Protein AF-A0A818VRQ4-F1 (afdb_monomer_lite)

Foldseek 3Di:
DVVVVVVVVVVVVVVVVVVVVPPDDDDDDDDDDDDDDDDDDDDDDDDDDDDDDDPDPPVVVVVVCVVVVPPPVVQQQFKWFFADDDPQKTKTFHNNPDDQQFAFHQPDDDPGITIGGHDDDRVVDDGGDMDGGPPDHQDADDDPLCVPFDADPNNHGLREPLVSLLVVLLVVLVVLVVVVVPDPDDDPVSVLSVLLNLQSVLLPDDDPPPDDDPLLVVLSSLCSSVCVCSPPDSVCNVVLSVVLSVCCVPPPVVLSVVCVVPSYCDPVSNVVSVVSSNVSSVVDDD

Structure (mmCIF, N/CA/C/O backbone):
data_AF-A0A818VRQ4-F1
#
_entry.id   AF-A0A818VRQ4-F1
#
loop_
_atom_site.group_PDB
_atom_site.id
_atom_site.type_symbol
_atom_site.label_atom_id
_atom_site.label_alt_id
_atom_site.label_comp_id
_atom_site.label_asym_id
_atom_site.label_entity_id
_atom_site.label_seq_id
_atom_site.pdbx_PDB_ins_code
_atom_site.Cartn_x
_atom_site.Cartn_y
_atom_site.Cartn_z
_atom_site.occupancy
_atom_site.B_iso_or_equiv
_atom_site.auth_seq_id
_atom_site.auth_comp_id
_atom_site.auth_asym_id
_atom_site.auth_atom_id
_atom_site.pdbx_PDB_model_num
ATOM 1 N N . MET A 1 1 ? -7.142 10.555 -34.221 1.00 42.75 1 MET A N 1
ATOM 2 C CA . MET A 1 1 ? -7.452 11.205 -32.923 1.00 42.75 1 MET A CA 1
ATOM 3 C C . MET A 1 1 ? -6.698 10.629 -31.712 1.00 42.75 1 MET A C 1
ATOM 5 O O . MET A 1 1 ? -6.317 11.416 -30.861 1.00 42.75 1 MET A O 1
ATOM 9 N N . LYS A 1 2 ? -6.392 9.320 -31.617 1.00 29.62 2 LYS A N 1
ATOM 10 C CA . LYS A 1 2 ? -5.693 8.733 -30.442 1.00 29.62 2 LYS A CA 1
ATOM 11 C C . LYS A 1 2 ? -4.207 9.121 -30.258 1.00 29.62 2 LYS A C 1
ATOM 13 O O . LYS A 1 2 ? -3.722 9.097 -29.136 1.00 29.62 2 LYS A O 1
ATOM 18 N N . ARG A 1 3 ? -3.494 9.544 -31.315 1.00 33.06 3 ARG A N 1
ATOM 19 C CA . ARG A 1 3 ? -2.085 10.000 -31.222 1.00 33.06 3 ARG A CA 1
ATOM 20 C C . ARG A 1 3 ? -1.914 11.393 -30.588 1.00 33.06 3 ARG A C 1
ATOM 22 O O . ARG A 1 3 ? -0.889 11.642 -29.971 1.00 33.06 3 ARG A O 1
ATOM 29 N N . ALA A 1 4 ? -2.926 12.260 -30.675 1.00 32.06 4 ALA A N 1
ATOM 30 C CA . ALA A 1 4 ? -2.891 13.605 -30.085 1.00 32.06 4 ALA A CA 1
ATOM 31 C C . ALA A 1 4 ? -3.141 13.601 -28.563 1.00 32.06 4 ALA A C 1
ATOM 33 O O . ALA A 1 4 ? -2.671 14.481 -27.852 1.00 32.06 4 ALA A O 1
ATOM 34 N N . LEU A 1 5 ? -3.840 12.584 -28.043 1.00 35.84 5 LEU A N 1
ATOM 35 C CA . LEU A 1 5 ? -4.127 12.473 -26.610 1.00 35.84 5 LEU A CA 1
ATOM 36 C C . LEU A 1 5 ? -2.875 12.090 -25.797 1.00 35.84 5 LEU A C 1
ATOM 38 O O . LEU A 1 5 ? -2.696 12.557 -24.678 1.00 35.84 5 LEU A O 1
ATOM 42 N N . ILE A 1 6 ? -1.981 11.281 -26.380 1.00 39.25 6 ILE A N 1
ATOM 43 C CA . ILE A 1 6 ? -0.763 10.787 -25.717 1.00 39.25 6 ILE A CA 1
ATOM 44 C C . ILE A 1 6 ? 0.285 11.906 -25.569 1.00 39.25 6 ILE A C 1
ATOM 46 O O . ILE A 1 6 ? 0.960 11.978 -24.542 1.00 39.25 6 ILE A O 1
ATOM 50 N N . SER A 1 7 ? 0.383 12.840 -26.527 1.00 31.41 7 SER A N 1
ATOM 51 C CA . SER A 1 7 ? 1.277 14.003 -26.385 1.00 31.41 7 SER A CA 1
ATOM 52 C C . SER A 1 7 ? 0.756 15.017 -25.360 1.00 31.41 7 SER A C 1
ATOM 54 O O . SER A 1 7 ? 1.547 15.607 -24.625 1.00 31.41 7 SER A O 1
ATOM 56 N N . LEU A 1 8 ? -0.569 15.174 -25.254 1.00 31.86 8 LEU A N 1
ATOM 57 C CA . LEU A 1 8 ? -1.207 16.107 -24.321 1.00 31.86 8 LEU A CA 1
ATOM 58 C C . LEU A 1 8 ? -1.073 15.656 -22.853 1.00 31.86 8 LEU A C 1
ATOM 60 O O . LEU A 1 8 ? -0.886 16.478 -21.956 1.00 31.86 8 LEU A O 1
ATOM 64 N N . VAL A 1 9 ? -1.118 14.342 -22.600 1.00 44.19 9 VAL A N 1
ATOM 65 C CA . VAL A 1 9 ? -0.905 13.765 -21.259 1.00 44.19 9 VAL A CA 1
ATOM 66 C C . VAL A 1 9 ? 0.557 13.918 -20.817 1.00 44.19 9 VAL A C 1
ATOM 68 O O . VAL A 1 9 ? 0.814 14.241 -19.657 1.00 44.19 9 VAL A O 1
ATOM 71 N N . ARG A 1 10 ? 1.516 13.806 -21.748 1.00 34.50 10 ARG A N 1
ATOM 72 C CA . ARG A 1 10 ? 2.948 14.014 -21.470 1.00 34.50 10 ARG A CA 1
ATOM 73 C C . ARG A 1 10 ? 3.286 15.481 -21.165 1.00 34.50 10 ARG A C 1
ATOM 75 O O . ARG A 1 10 ? 4.100 15.749 -20.287 1.00 34.50 10 ARG A O 1
ATOM 82 N N . GLN A 1 11 ? 2.609 16.432 -21.817 1.00 31.88 11 GLN A N 1
ATOM 83 C CA . GLN A 1 11 ? 2.756 17.868 -21.531 1.00 31.88 11 GLN A CA 1
ATOM 84 C C . GLN A 1 11 ? 2.155 18.277 -20.173 1.00 31.88 11 GLN A C 1
ATOM 86 O O . GLN A 1 11 ? 2.717 19.129 -19.488 1.00 31.88 11 GLN A O 1
ATOM 91 N N . ARG A 1 12 ? 1.066 17.633 -19.726 1.00 38.41 12 ARG A N 1
ATOM 92 C CA . ARG A 1 12 ? 0.481 17.881 -18.392 1.00 38.41 12 ARG A CA 1
ATOM 93 C C . ARG A 1 12 ? 1.331 17.345 -17.236 1.00 38.41 12 ARG A C 1
ATOM 95 O O . ARG A 1 12 ? 1.326 17.947 -16.167 1.00 38.41 12 ARG A O 1
ATOM 102 N N . ALA A 1 13 ? 2.069 16.254 -17.441 1.00 40.09 13 ALA A N 1
ATOM 103 C CA . ALA A 1 13 ? 2.974 15.709 -16.427 1.00 40.09 13 ALA A CA 1
ATOM 104 C C . ALA A 1 13 ? 4.188 16.626 -16.180 1.00 40.09 13 ALA A C 1
ATOM 106 O O . ALA A 1 13 ? 4.556 16.861 -15.031 1.00 40.09 13 ALA A O 1
ATOM 107 N N . LEU A 1 14 ? 4.742 17.222 -17.243 1.00 39.75 14 LEU A N 1
ATOM 108 C CA . LEU A 1 14 ? 5.837 18.195 -17.138 1.00 39.75 14 LEU A CA 1
ATOM 109 C C . LEU A 1 14 ? 5.386 19.521 -16.505 1.00 39.75 14 LEU A C 1
ATOM 111 O O . LEU A 1 14 ? 6.116 20.091 -15.703 1.00 39.75 14 LEU A O 1
ATOM 115 N N . ALA A 1 15 ? 4.159 19.979 -16.777 1.00 38.47 15 ALA A N 1
ATOM 116 C CA . ALA A 1 15 ? 3.616 21.190 -16.152 1.00 38.47 15 ALA A CA 1
ATOM 117 C C . ALA A 1 15 ? 3.437 21.055 -14.624 1.00 38.47 15 ALA A C 1
ATOM 119 O O . ALA A 1 15 ? 3.625 22.026 -13.894 1.00 38.47 15 ALA A O 1
ATOM 120 N N . ARG A 1 16 ? 3.148 19.844 -14.126 1.00 39.91 16 ARG A N 1
ATOM 121 C CA . ARG A 1 16 ? 3.023 19.558 -12.684 1.00 39.91 16 ARG A CA 1
ATOM 122 C C . ARG A 1 16 ? 4.360 19.562 -11.940 1.00 39.91 16 ARG A C 1
ATOM 124 O O . ARG A 1 16 ? 4.387 19.871 -10.756 1.00 39.91 16 ARG A O 1
ATOM 131 N N . SER A 1 17 ? 5.460 19.265 -12.633 1.00 35.44 17 SER A N 1
ATOM 132 C CA . SER A 1 17 ? 6.816 19.323 -12.070 1.00 35.44 17 SER A CA 1
ATOM 133 C C . SER A 1 17 ? 7.277 20.763 -11.793 1.00 35.44 17 SER A C 1
ATOM 135 O O . SER A 1 17 ? 8.055 20.980 -10.868 1.00 35.44 17 SER A O 1
ATOM 137 N N . VAL A 1 18 ? 6.763 21.752 -12.534 1.00 40.16 18 VAL A N 1
ATOM 138 C CA . VAL A 1 18 ? 7.129 23.172 -12.369 1.00 40.16 18 VAL A CA 1
ATOM 139 C C . VAL A 1 18 ? 6.376 23.835 -11.203 1.00 40.16 18 VAL A C 1
ATOM 141 O O . VAL A 1 18 ? 6.887 24.765 -10.584 1.00 40.16 18 VAL A O 1
ATOM 144 N N . GLU A 1 19 ? 5.187 23.344 -10.841 1.00 34.41 19 GLU A N 1
ATOM 145 C CA . GLU A 1 19 ? 4.406 23.871 -9.707 1.00 34.41 19 GLU A CA 1
ATOM 146 C C . GLU A 1 19 ? 5.026 23.548 -8.340 1.00 34.41 19 GLU A C 1
ATOM 148 O O . GLU A 1 19 ? 4.934 24.358 -7.417 1.00 34.41 19 GLU A O 1
ATOM 153 N N . SER A 1 20 ? 5.726 22.418 -8.217 1.00 33.84 20 SER A N 1
ATOM 154 C CA . SER A 1 20 ? 6.394 22.010 -6.974 1.00 33.84 20 SER A CA 1
ATOM 155 C C . SER A 1 20 ? 7.654 22.823 -6.649 1.00 33.84 20 SER A C 1
ATOM 157 O O . SER A 1 20 ? 8.109 22.798 -5.510 1.00 33.84 20 SER A O 1
ATOM 159 N N . ALA A 1 21 ? 8.185 23.599 -7.601 1.00 33.94 21 ALA A N 1
ATOM 160 C CA . ALA A 1 21 ? 9.360 24.452 -7.400 1.00 33.94 21 ALA A CA 1
ATOM 161 C C . ALA A 1 21 ? 9.033 25.843 -6.812 1.00 33.94 21 ALA A C 1
ATOM 163 O O . ALA A 1 21 ? 9.938 26.641 -6.584 1.00 33.94 21 ALA A O 1
ATOM 164 N N . LYS A 1 22 ? 7.754 26.155 -6.543 1.00 31.36 22 LYS A N 1
ATOM 165 C CA . LYS A 1 22 ? 7.328 27.448 -5.965 1.00 31.36 22 LYS A CA 1
ATOM 166 C C . LYS A 1 22 ? 7.393 27.522 -4.434 1.00 31.36 22 LYS A C 1
ATOM 168 O O . LYS A 1 22 ? 7.144 28.585 -3.874 1.00 31.36 22 LYS A O 1
ATOM 173 N N . TYR A 1 23 ? 7.751 26.433 -3.755 1.00 30.45 23 TYR A N 1
ATOM 174 C CA . TYR A 1 23 ? 7.871 26.380 -2.294 1.00 30.45 23 TYR A CA 1
ATOM 175 C C . TYR A 1 23 ? 9.327 26.255 -1.849 1.00 30.45 23 TYR A C 1
ATOM 177 O O . TYR A 1 23 ? 9.679 25.313 -1.155 1.00 30.45 23 TYR A O 1
ATOM 185 N N . LEU A 1 24 ? 10.180 27.196 -2.249 1.00 28.86 24 LEU A N 1
ATOM 186 C CA . LEU A 1 24 ? 11.472 27.454 -1.611 1.00 28.86 24 LEU A CA 1
ATOM 187 C C . LEU A 1 24 ? 11.890 28.892 -1.940 1.00 28.86 24 LEU A C 1
ATOM 189 O O . LEU A 1 24 ? 12.085 29.232 -3.101 1.00 28.86 24 LEU A O 1
ATOM 193 N N . GLY A 1 25 ? 12.041 29.721 -0.907 1.00 28.62 25 GLY A N 1
ATOM 194 C CA . GLY A 1 25 ? 12.803 30.969 -0.992 1.00 28.62 25 GLY A CA 1
ATOM 195 C C . GLY A 1 25 ? 11.989 32.254 -1.138 1.00 28.62 25 GLY A C 1
ATOM 196 O O . GLY A 1 25 ? 11.922 32.851 -2.206 1.00 28.62 25 GLY A O 1
ATOM 197 N N . SER A 1 26 ? 11.472 32.744 -0.011 1.00 29.38 26 SER A N 1
ATOM 198 C CA . SER A 1 26 ? 11.395 34.185 0.245 1.00 29.38 26 SER A CA 1
ATOM 199 C C . SER A 1 26 ? 12.799 34.784 0.118 1.00 29.38 26 SER A C 1
ATOM 201 O O . SER A 1 26 ? 13.698 34.311 0.811 1.00 29.38 26 SER A O 1
ATOM 203 N N . ASN A 1 27 ? 12.990 35.784 -0.751 1.00 27.27 27 ASN A N 1
ATOM 204 C CA . ASN A 1 27 ? 13.616 37.086 -0.451 1.00 27.27 27 ASN A CA 1
ATOM 205 C C . ASN A 1 27 ? 13.925 37.880 -1.744 1.00 27.27 27 ASN A C 1
ATOM 207 O O . ASN A 1 27 ? 14.456 37.336 -2.705 1.00 27.27 27 ASN A O 1
ATOM 211 N N . ASN A 1 28 ? 13.649 39.190 -1.685 1.00 25.75 28 ASN A N 1
ATOM 212 C CA . ASN A 1 28 ? 13.952 40.276 -2.639 1.00 25.75 28 ASN A CA 1
ATOM 213 C C . ASN A 1 28 ? 13.021 40.536 -3.846 1.00 25.75 28 ASN A C 1
ATOM 215 O O . ASN A 1 28 ? 13.275 40.169 -4.987 1.00 25.75 28 ASN A O 1
ATOM 219 N N . VAL A 1 29 ? 11.956 41.285 -3.535 1.00 29.59 29 VAL A N 1
ATOM 220 C CA . VAL A 1 29 ? 11.451 42.521 -4.178 1.00 29.59 29 VAL A CA 1
ATOM 221 C C . VAL A 1 29 ? 12.234 43.044 -5.401 1.00 29.59 29 VAL A C 1
ATOM 223 O O . VAL A 1 29 ? 13.401 43.385 -5.257 1.00 29.59 29 VAL A O 1
ATOM 226 N N . LEU A 1 30 ? 11.557 43.260 -6.544 1.00 25.55 30 LEU A N 1
ATOM 227 C CA . LEU A 1 30 ? 11.412 44.589 -7.181 1.00 25.55 30 LEU A CA 1
ATOM 228 C C . LEU A 1 30 ? 10.441 44.580 -8.385 1.00 25.55 30 LEU A C 1
ATOM 230 O O . LEU A 1 30 ? 10.324 43.620 -9.138 1.00 25.55 30 LEU A O 1
ATOM 234 N N . THR A 1 31 ? 9.707 45.682 -8.495 1.00 25.09 31 THR A N 1
ATOM 235 C CA . THR A 1 31 ? 8.446 45.939 -9.209 1.00 25.09 31 THR A CA 1
ATOM 236 C C . THR A 1 31 ? 8.627 46.505 -10.623 1.00 25.09 31 THR A C 1
ATOM 238 O O . THR A 1 31 ? 9.490 47.356 -10.824 1.00 25.09 31 THR A O 1
ATOM 241 N N . LEU A 1 32 ? 7.747 46.144 -11.569 1.00 24.14 32 L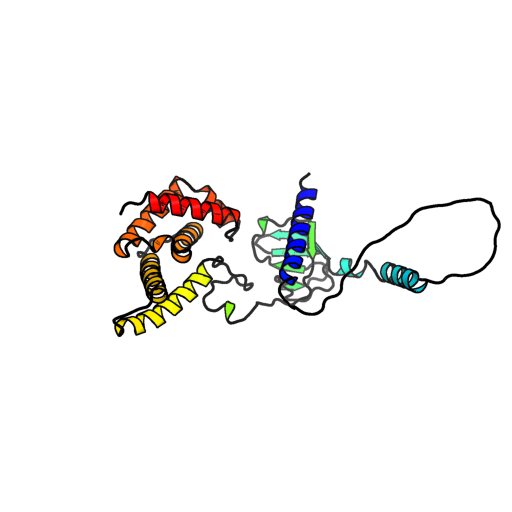EU A N 1
ATOM 242 C CA . LEU A 1 32 ? 7.670 46.745 -12.910 1.00 24.14 32 LEU A CA 1
ATOM 243 C C . LEU A 1 32 ? 6.350 47.524 -13.083 1.00 24.14 32 LEU A C 1
ATOM 245 O O . LEU A 1 32 ? 5.272 46.931 -13.046 1.00 24.14 32 LEU A O 1
ATOM 249 N N . SER A 1 33 ? 6.432 48.843 -13.281 1.00 23.53 33 SER A N 1
ATOM 250 C CA . SER A 1 33 ? 5.297 49.728 -13.582 1.00 23.53 33 SER A CA 1
ATOM 251 C C . SER A 1 33 ? 5.346 50.248 -15.027 1.00 23.53 33 SER A C 1
ATOM 253 O O . SER A 1 33 ? 6.344 50.806 -15.472 1.00 23.53 33 SER A O 1
ATOM 255 N N . THR A 1 34 ? 4.220 50.058 -15.715 1.00 28.20 34 THR A N 1
ATOM 256 C CA . THR A 1 34 ? 3.690 50.651 -16.963 1.00 28.20 34 THR A CA 1
ATOM 257 C C . THR A 1 34 ? 4.064 52.110 -17.265 1.00 28.20 34 THR A C 1
ATOM 259 O O . THR A 1 34 ? 4.029 52.881 -16.314 1.00 28.20 34 THR A O 1
ATOM 262 N N . THR A 1 35 ? 4.220 52.528 -18.545 1.00 25.02 35 THR A N 1
ATOM 263 C CA . THR A 1 35 ? 3.354 53.520 -19.275 1.00 25.02 35 THR A CA 1
ATOM 264 C C . THR A 1 35 ? 3.846 53.942 -20.695 1.00 25.02 35 THR A C 1
ATOM 266 O O . THR A 1 35 ? 5.022 54.231 -20.846 1.00 25.02 35 THR A O 1
ATOM 269 N N . THR A 1 36 ? 2.898 54.057 -21.665 1.00 24.12 36 THR A N 1
ATOM 270 C CA . THR A 1 36 ? 2.764 54.992 -22.850 1.00 24.12 36 THR A CA 1
ATOM 271 C C . THR A 1 36 ? 3.915 55.136 -23.888 1.00 24.12 36 THR A C 1
ATOM 273 O O . THR A 1 36 ? 5.068 54.967 -23.552 1.00 24.12 36 THR A O 1
ATOM 276 N N . SER A 1 37 ? 3.763 55.438 -25.195 1.00 26.31 37 SER A N 1
ATOM 277 C CA . SER A 1 37 ? 2.778 56.198 -26.001 1.00 26.31 37 SER A CA 1
ATOM 278 C C . SER A 1 37 ? 3.022 56.003 -27.528 1.00 26.31 37 SER A C 1
ATOM 280 O O . SER A 1 37 ? 3.989 55.377 -27.945 1.00 26.31 37 SER A O 1
ATOM 282 N N . ARG A 1 38 ? 2.111 56.547 -28.349 1.00 25.53 38 ARG A N 1
ATOM 283 C CA . ARG A 1 38 ? 1.873 56.376 -29.802 1.00 25.53 38 ARG A CA 1
ATOM 284 C C . ARG A 1 38 ? 2.672 57.340 -30.726 1.00 25.53 38 ARG A C 1
ATOM 286 O O . ARG A 1 38 ? 2.807 58.509 -30.389 1.00 25.53 38 ARG A O 1
ATOM 293 N N . SER A 1 39 ? 2.902 56.885 -31.974 1.00 29.09 39 SER A N 1
ATOM 294 C CA . SER A 1 39 ? 2.690 57.558 -33.295 1.00 29.09 39 SER A CA 1
ATOM 295 C C . SER A 1 39 ? 3.786 58.361 -34.052 1.00 29.09 39 SER A C 1
ATOM 297 O O . SER A 1 39 ? 4.583 59.063 -33.445 1.00 29.09 39 SER A O 1
ATOM 299 N N . ILE A 1 40 ? 3.631 58.323 -35.405 1.00 29.02 40 ILE A N 1
ATOM 300 C CA . ILE A 1 40 ? 4.130 59.194 -36.519 1.00 29.02 40 ILE A CA 1
ATOM 301 C C . ILE A 1 40 ? 5.486 58.781 -37.151 1.00 29.02 40 ILE A C 1
ATOM 303 O O . ILE A 1 40 ? 6.388 58.432 -36.409 1.00 29.02 40 ILE A O 1
ATOM 307 N N . SER A 1 41 ? 5.831 58.892 -38.449 1.00 29.94 41 SER A N 1
ATOM 308 C CA . SER A 1 41 ? 5.253 58.818 -39.820 1.00 29.94 41 SER A CA 1
ATOM 309 C C . SER A 1 41 ? 6.410 59.178 -40.801 1.00 29.94 41 SER A C 1
ATOM 311 O O . SER A 1 41 ? 7.318 59.901 -40.409 1.00 29.94 41 SER A O 1
ATOM 313 N N . THR A 1 42 ? 6.295 58.804 -42.089 1.00 26.45 42 THR A N 1
ATOM 314 C CA . THR A 1 42 ? 6.932 59.397 -43.311 1.00 26.45 42 THR A CA 1
ATOM 315 C C . THR A 1 42 ? 8.232 58.806 -43.923 1.00 26.45 42 THR A C 1
ATOM 317 O O . THR A 1 42 ? 9.344 59.059 -43.489 1.00 26.45 42 THR A O 1
ATOM 320 N N . SER A 1 43 ? 8.008 58.071 -45.030 1.00 29.61 43 SER A N 1
ATOM 321 C CA . SER A 1 43 ? 8.574 58.167 -46.401 1.00 29.61 43 SER A CA 1
ATOM 322 C C . SER A 1 43 ? 10.071 58.018 -46.751 1.00 29.61 43 SER A C 1
ATOM 324 O O . SER A 1 43 ? 10.910 58.799 -46.322 1.00 29.61 43 SER A O 1
ATOM 326 N N . SER A 1 44 ? 10.265 57.193 -47.801 1.00 28.36 44 SER A N 1
ATOM 327 C CA . SER A 1 44 ? 11.155 57.310 -48.986 1.00 28.36 44 SER A CA 1
ATOM 328 C C . SER A 1 44 ? 12.323 56.310 -49.154 1.00 28.36 44 SER A C 1
ATOM 330 O O . SER A 1 44 ? 12.857 55.748 -48.210 1.00 28.36 44 SER A O 1
ATOM 332 N N . THR A 1 45 ? 12.581 56.000 -50.428 1.00 27.22 45 THR A N 1
ATOM 333 C CA . THR A 1 45 ? 13.122 54.773 -51.050 1.00 27.22 45 THR A CA 1
ATOM 334 C C . THR A 1 45 ? 14.639 54.755 -51.332 1.00 27.22 45 THR A C 1
ATOM 336 O O . THR A 1 45 ? 15.163 55.762 -51.785 1.00 27.22 45 THR A O 1
ATOM 339 N N . ASN A 1 46 ? 15.249 53.558 -51.195 1.00 37.41 46 ASN A N 1
ATOM 340 C CA . ASN A 1 46 ? 16.384 52.899 -51.908 1.00 37.41 46 ASN A CA 1
ATOM 341 C C . ASN A 1 46 ? 17.670 53.689 -52.279 1.00 37.41 46 ASN A C 1
ATOM 343 O O . ASN A 1 46 ? 17.603 54.644 -53.039 1.00 37.41 46 ASN A O 1
ATOM 347 N N . TYR A 1 47 ? 18.876 53.233 -51.881 1.00 27.56 47 TYR A N 1
ATOM 348 C CA . TYR A 1 47 ? 19.787 52.246 -52.520 1.00 27.56 47 TYR A CA 1
ATOM 349 C C . TYR A 1 47 ? 21.070 52.043 -51.658 1.00 27.56 47 TYR A C 1
ATOM 351 O O . TYR A 1 47 ? 21.305 52.772 -50.702 1.00 27.56 47 TYR A O 1
ATOM 359 N N . ALA A 1 48 ? 21.849 50.999 -51.969 1.00 36.59 48 ALA A N 1
ATOM 360 C CA . ALA A 1 48 ? 22.840 50.285 -51.146 1.00 36.59 48 ALA A CA 1
ATOM 361 C C . ALA A 1 48 ? 24.134 51.022 -50.704 1.00 36.59 48 ALA A C 1
ATOM 363 O O . ALA A 1 48 ? 24.756 51.690 -51.522 1.00 36.59 48 ALA A O 1
ATOM 364 N N . ALA A 1 49 ? 24.591 50.759 -49.460 1.00 27.78 49 ALA A N 1
ATOM 365 C CA . ALA A 1 49 ? 25.920 50.226 -49.056 1.00 27.78 49 ALA A CA 1
ATOM 366 C C . ALA A 1 49 ? 26.328 50.600 -47.597 1.00 27.78 49 ALA A C 1
ATOM 368 O O . ALA A 1 49 ? 26.331 51.768 -47.237 1.00 27.78 49 ALA A O 1
ATOM 369 N N . ALA A 1 50 ? 26.771 49.578 -46.838 1.00 30.06 50 ALA A N 1
ATOM 370 C CA . ALA A 1 50 ? 27.660 49.560 -45.649 1.00 30.06 50 ALA A CA 1
ATOM 371 C C . ALA A 1 50 ? 27.224 50.102 -44.249 1.00 30.06 50 ALA A C 1
ATOM 373 O O . ALA A 1 50 ? 27.041 51.296 -44.070 1.00 30.06 50 ALA A O 1
ATOM 374 N N . GLN A 1 51 ? 27.289 49.181 -43.254 1.00 29.59 51 GLN A N 1
ATOM 375 C CA . GLN A 1 51 ? 27.587 49.327 -41.795 1.00 29.59 51 GLN A CA 1
ATOM 376 C C . GLN A 1 51 ? 26.584 50.131 -40.923 1.00 29.59 51 GLN A C 1
ATOM 378 O O . GLN A 1 51 ? 26.118 51.176 -41.331 1.00 29.59 51 GLN A O 1
ATOM 383 N N . SER A 1 52 ? 26.204 49.799 -39.680 1.00 29.66 52 SER A N 1
ATOM 384 C CA . SER A 1 52 ? 26.479 48.748 -38.684 1.00 29.66 52 SER A CA 1
ATOM 385 C C . SER A 1 52 ? 25.454 48.908 -37.527 1.00 29.66 52 SER A C 1
ATOM 387 O O . SER A 1 52 ? 25.014 50.022 -37.251 1.00 29.66 52 SER A O 1
ATOM 389 N N . SER A 1 53 ? 25.046 47.815 -36.861 1.00 37.38 53 SER A N 1
ATOM 390 C CA . SER A 1 53 ? 24.513 47.750 -35.467 1.00 37.38 53 SER A CA 1
ATOM 391 C C . SER A 1 53 ? 24.114 46.294 -35.140 1.00 37.38 53 SER A C 1
ATOM 393 O O . SER A 1 53 ? 22.975 45.879 -35.286 1.00 37.38 53 SER A O 1
ATOM 395 N N . GLN A 1 54 ? 25.077 45.376 -35.020 1.00 50.25 54 GLN A N 1
ATOM 396 C CA . GLN A 1 54 ? 25.617 44.898 -33.735 1.00 50.25 54 GLN A CA 1
ATOM 397 C C . GLN A 1 54 ? 24.556 44.449 -32.716 1.00 50.25 54 GLN A C 1
ATOM 399 O O . GLN A 1 54 ? 24.177 45.199 -31.825 1.00 50.25 54 GLN A O 1
ATOM 404 N N . THR A 1 55 ? 24.112 43.199 -32.884 1.00 40.38 55 THR A N 1
ATOM 405 C CA . THR A 1 55 ? 23.737 42.167 -31.887 1.00 40.38 55 THR A CA 1
ATOM 406 C C . THR A 1 55 ? 22.891 41.141 -32.660 1.00 40.38 55 THR A C 1
ATOM 408 O O . THR A 1 55 ? 21.715 41.339 -32.900 1.00 40.38 55 THR A O 1
ATOM 411 N N . THR A 1 56 ? 23.403 40.030 -33.183 1.00 51.91 56 THR A N 1
ATOM 412 C CA . THR A 1 56 ? 24.290 39.072 -32.521 1.00 51.91 56 THR A CA 1
ATOM 413 C C . THR A 1 56 ? 24.802 38.050 -33.556 1.00 51.91 56 THR A C 1
ATOM 415 O O . THR A 1 56 ? 24.217 36.978 -33.712 1.00 51.91 56 THR A O 1
ATOM 418 N N . PRO A 1 57 ? 25.913 38.328 -34.265 1.00 63.56 57 PRO A N 1
ATOM 419 C CA . PRO A 1 57 ? 26.611 37.282 -35.015 1.00 63.56 57 PRO A CA 1
ATOM 420 C C . PRO A 1 57 ? 27.027 36.117 -34.102 1.00 63.56 57 PRO A C 1
ATOM 422 O O . PRO A 1 57 ? 27.061 34.988 -34.566 1.00 63.56 57 PRO A O 1
ATOM 425 N N . GLU A 1 58 ? 27.231 36.366 -32.802 1.00 56.84 58 GLU A N 1
ATOM 426 C CA . GLU A 1 58 ? 27.441 35.323 -31.791 1.00 56.84 58 GLU A CA 1
ATOM 427 C C . GLU A 1 58 ? 26.210 34.446 -31.559 1.00 56.84 58 GLU A C 1
ATOM 429 O O . GLU A 1 58 ? 26.342 33.242 -31.439 1.00 56.84 58 GLU A O 1
ATOM 434 N N . VAL A 1 59 ? 24.992 34.995 -31.528 1.00 64.44 59 VAL A N 1
ATOM 435 C CA . VAL A 1 59 ? 23.791 34.168 -31.313 1.00 64.44 59 VAL A CA 1
ATOM 436 C C . VAL A 1 59 ? 23.453 33.387 -32.577 1.00 64.44 59 VAL A C 1
ATOM 438 O O . VAL A 1 59 ? 23.080 32.224 -32.464 1.00 64.44 59 VAL A O 1
ATOM 441 N N . SER A 1 60 ? 23.654 33.963 -33.768 1.00 75.12 60 SER A N 1
ATOM 442 C CA . SER A 1 60 ? 23.534 33.216 -35.026 1.00 75.12 60 SER A CA 1
ATOM 443 C C . SER A 1 60 ? 24.602 32.134 -35.161 1.00 75.12 60 SER A C 1
ATOM 445 O O . SER A 1 60 ? 24.251 31.017 -35.514 1.00 75.12 60 SER A O 1
ATOM 447 N N . SER A 1 61 ? 25.867 32.397 -34.813 1.00 77.12 61 SER A N 1
ATOM 448 C CA . SER A 1 61 ? 26.915 31.370 -34.839 1.00 77.12 61 SER A CA 1
ATOM 449 C C . SER A 1 61 ? 26.728 30.319 -33.745 1.00 77.12 61 SER A C 1
ATOM 451 O O . SER A 1 61 ? 27.011 29.155 -33.990 1.00 77.12 61 SER A O 1
ATOM 453 N N . ILE A 1 62 ? 26.180 30.677 -32.576 1.00 76.69 62 ILE A N 1
ATOM 454 C CA . ILE A 1 62 ? 25.785 29.735 -31.516 1.00 76.69 62 ILE A CA 1
ATOM 455 C C . ILE A 1 62 ? 24.580 28.898 -31.952 1.00 76.69 62 ILE A C 1
ATOM 457 O O . ILE A 1 62 ? 24.519 27.717 -31.625 1.00 76.69 62 ILE A O 1
ATOM 461 N N . LEU A 1 63 ? 23.610 29.471 -32.669 1.00 72.25 63 LEU A N 1
ATOM 462 C CA . LEU A 1 63 ? 22.470 28.740 -33.231 1.00 72.25 63 LEU A CA 1
ATOM 463 C C . LEU A 1 63 ? 22.920 27.818 -34.361 1.00 72.25 63 LEU A C 1
ATOM 465 O O . LEU A 1 63 ? 22.545 26.652 -34.362 1.00 72.25 63 LEU A O 1
ATOM 469 N N . GLU A 1 64 ? 23.772 28.292 -35.266 1.00 77.19 64 GLU A N 1
ATOM 470 C CA . GLU A 1 64 ? 24.387 27.478 -36.312 1.00 77.19 64 GLU A CA 1
ATOM 471 C C . GLU A 1 64 ? 25.264 26.381 -35.705 1.00 77.19 64 GLU A C 1
ATOM 473 O O . GLU A 1 64 ? 25.111 25.231 -36.088 1.00 77.19 64 GLU A O 1
ATOM 478 N N . GLN A 1 65 ? 26.090 26.667 -34.694 1.00 72.81 65 GLN A N 1
ATOM 479 C CA . GLN A 1 65 ? 26.854 25.655 -33.953 1.00 72.81 65 GLN A CA 1
ATOM 480 C C . GLN A 1 65 ? 25.956 24.697 -33.169 1.00 72.81 65 GLN A C 1
ATOM 482 O O . GLN A 1 65 ? 26.278 23.518 -33.091 1.00 72.81 65 GLN A O 1
ATOM 487 N N . LYS A 1 66 ? 24.829 25.146 -32.605 1.00 65.31 66 LYS A N 1
ATOM 488 C CA . LYS A 1 66 ? 23.862 24.262 -31.936 1.00 65.31 66 LYS A CA 1
ATOM 489 C C . LYS A 1 66 ? 23.104 23.390 -32.926 1.00 65.31 66 LYS A C 1
ATOM 491 O O . LYS A 1 66 ? 22.776 22.274 -32.563 1.00 65.31 66 LYS A O 1
ATOM 496 N N . ILE A 1 67 ? 22.843 23.862 -34.144 1.00 75.25 67 ILE A N 1
ATOM 497 C CA . ILE A 1 67 ? 22.149 23.108 -35.199 1.00 75.25 67 ILE A CA 1
ATOM 498 C C . ILE A 1 67 ? 23.120 22.153 -35.914 1.00 75.25 67 ILE A C 1
ATOM 500 O O . ILE A 1 67 ? 22.790 20.989 -36.106 1.00 75.25 67 ILE A O 1
ATOM 504 N N . LEU A 1 68 ? 24.338 22.601 -36.240 1.00 69.12 68 LEU A N 1
ATOM 505 C CA . LEU A 1 68 ? 25.421 21.784 -36.812 1.00 69.12 68 LEU A CA 1
ATOM 506 C C . LEU A 1 68 ? 25.991 20.788 -35.791 1.00 69.12 68 LEU A C 1
ATOM 508 O O . LEU A 1 68 ? 26.354 19.670 -36.149 1.00 69.12 68 LEU A O 1
ATOM 512 N N . GLY A 1 69 ? 26.051 21.184 -34.517 1.00 58.97 69 GLY A N 1
ATOM 513 C CA . GLY A 1 69 ? 26.428 20.341 -33.382 1.00 58.97 69 GLY A CA 1
ATOM 514 C C . GLY A 1 69 ? 25.313 19.403 -32.921 1.00 58.97 69 GLY A C 1
ATOM 515 O O . GLY A 1 69 ? 25.591 18.451 -32.196 1.00 58.97 69 GLY A O 1
ATOM 516 N N . HIS A 1 70 ? 24.071 19.597 -33.383 1.00 57.47 70 HIS A N 1
ATOM 517 C CA . HIS A 1 70 ? 22.994 18.620 -33.230 1.00 57.47 70 HIS A CA 1
ATOM 518 C C . HIS A 1 70 ? 23.170 17.500 -34.261 1.00 57.47 70 HIS A C 1
ATOM 520 O O . HIS A 1 70 ? 22.360 17.291 -35.165 1.00 57.47 70 HIS A O 1
ATOM 526 N N . GLN A 1 71 ? 24.282 16.776 -34.144 1.00 54.59 71 GLN A N 1
ATOM 527 C CA . GLN A 1 71 ? 24.484 15.542 -34.876 1.00 54.59 71 GLN A CA 1
ATOM 528 C C . GLN A 1 71 ? 23.445 14.527 -34.402 1.00 54.59 71 GLN A C 1
ATOM 530 O O . GLN A 1 71 ? 23.593 13.885 -33.367 1.00 54.59 71 GLN A O 1
ATOM 535 N N . SER A 1 72 ? 22.437 14.292 -35.236 1.00 55.44 72 SER A N 1
ATOM 536 C CA . SER A 1 72 ? 21.445 13.214 -35.103 1.00 55.44 72 SER A CA 1
ATOM 537 C C . SER A 1 72 ? 22.068 11.804 -35.116 1.00 55.44 72 SER A C 1
ATOM 539 O O . SER A 1 72 ? 21.354 10.806 -35.112 1.00 55.44 72 SER A O 1
ATOM 541 N N . LYS A 1 73 ? 23.403 11.709 -35.171 1.00 52.28 73 LYS A N 1
ATOM 542 C CA . LYS A 1 73 ? 24.175 10.469 -35.112 1.00 52.28 73 LYS A CA 1
ATOM 543 C C . LYS A 1 73 ? 24.080 9.797 -33.743 1.00 52.28 73 LYS A C 1
ATOM 545 O O . LYS A 1 73 ? 24.028 8.575 -33.700 1.00 52.28 73 LYS A O 1
ATOM 550 N N . GLN A 1 74 ? 24.019 10.571 -32.658 1.00 56.09 74 GLN A N 1
ATOM 551 C CA . GLN A 1 74 ? 24.105 10.021 -31.302 1.00 56.09 74 GLN A CA 1
ATOM 552 C C . GLN A 1 74 ? 22.824 9.265 -30.891 1.00 56.09 74 GLN A C 1
ATOM 554 O O . GLN A 1 74 ? 22.911 8.180 -30.330 1.00 56.09 74 GLN A O 1
ATOM 559 N N . ASP A 1 75 ? 21.640 9.740 -31.296 1.00 60.53 75 ASP A N 1
ATOM 560 C CA . ASP A 1 75 ? 20.355 9.067 -31.014 1.00 60.53 75 ASP A CA 1
ATOM 561 C C . ASP A 1 75 ? 20.165 7.737 -31.782 1.00 60.53 75 ASP A C 1
ATOM 563 O O . ASP A 1 75 ? 19.418 6.854 -31.345 1.00 60.53 75 ASP A O 1
ATOM 567 N N . LEU A 1 76 ? 20.810 7.577 -32.946 1.00 63.06 76 LEU A N 1
ATOM 568 C CA . LEU A 1 76 ? 20.664 6.379 -33.785 1.00 63.06 76 LEU A CA 1
ATOM 569 C C . LEU A 1 76 ? 21.429 5.172 -33.229 1.00 63.06 76 LEU A C 1
ATOM 571 O O . LEU A 1 76 ? 21.013 4.038 -33.450 1.00 63.06 76 LEU A O 1
ATOM 575 N N . GLU A 1 77 ? 22.536 5.393 -32.517 1.00 69.81 77 GLU A N 1
ATOM 576 C CA . GLU A 1 77 ? 23.336 4.306 -31.929 1.00 69.81 77 GLU A CA 1
ATOM 577 C C . GLU A 1 77 ? 22.742 3.774 -30.615 1.00 69.81 77 GLU A C 1
ATOM 579 O O . GLU A 1 77 ? 23.035 2.651 -30.202 1.00 69.81 77 GLU A O 1
ATOM 584 N N . GLU A 1 78 ? 21.870 4.565 -29.990 1.00 79.19 78 GLU A N 1
ATOM 585 C CA . GLU A 1 78 ? 21.241 4.302 -28.692 1.00 79.19 78 GLU A CA 1
ATOM 586 C C . GLU A 1 78 ? 19.807 3.767 -28.797 1.00 79.19 78 GLU A C 1
ATOM 588 O O . GLU A 1 78 ? 19.170 3.435 -27.791 1.00 79.19 78 GLU A O 1
ATOM 593 N N . THR A 1 79 ? 19.291 3.680 -30.022 1.00 85.50 79 THR A N 1
ATOM 594 C CA . THR A 1 79 ? 17.972 3.134 -30.330 1.00 85.50 79 THR A CA 1
ATOM 595 C C . THR A 1 79 ? 18.087 1.746 -30.948 1.00 85.50 79 THR A C 1
ATOM 597 O O . THR A 1 79 ? 19.024 1.422 -31.680 1.00 85.50 79 THR A O 1
ATOM 600 N N . GLY A 1 80 ? 17.112 0.901 -30.634 1.00 88.56 80 GLY A N 1
ATOM 601 C CA . GLY A 1 80 ? 16.974 -0.435 -31.192 1.00 88.56 80 GLY A CA 1
ATOM 602 C C . GLY A 1 80 ? 15.547 -0.716 -31.631 1.00 88.56 80 GLY A C 1
ATOM 603 O O . GLY A 1 80 ? 14.624 0.057 -31.356 1.00 88.56 80 GLY A O 1
ATOM 604 N N . ARG A 1 81 ? 15.361 -1.837 -32.323 1.00 89.81 81 ARG A N 1
ATOM 605 C CA . ARG A 1 81 ? 14.043 -2.355 -32.697 1.00 89.81 81 ARG A CA 1
ATOM 606 C C . ARG A 1 81 ? 13.869 -3.776 -32.203 1.00 89.81 81 ARG A C 1
ATOM 608 O O . ARG A 1 81 ? 14.755 -4.602 -32.403 1.00 89.81 81 ARG A O 1
ATOM 615 N N . VAL A 1 82 ? 12.719 -4.062 -31.605 1.00 92.06 82 VAL A N 1
ATOM 616 C CA . VAL A 1 82 ? 12.362 -5.424 -31.197 1.00 92.06 82 VAL A CA 1
ATOM 617 C C . VAL A 1 82 ? 12.191 -6.280 -32.450 1.00 92.06 82 VAL A C 1
ATOM 619 O O . VAL A 1 82 ? 11.407 -5.942 -33.332 1.00 92.06 82 VAL A O 1
ATOM 622 N N . LEU A 1 83 ? 12.939 -7.372 -32.545 1.00 91.19 83 LEU A N 1
ATOM 623 C CA . LEU A 1 83 ? 12.798 -8.375 -33.595 1.00 91.19 83 LEU A CA 1
ATOM 624 C C . LEU A 1 83 ? 11.690 -9.355 -33.234 1.00 91.19 83 LEU A C 1
ATOM 626 O O . LEU A 1 83 ? 10.748 -9.520 -33.994 1.00 91.19 83 LEU A O 1
ATOM 630 N N . THR A 1 84 ? 11.809 -9.969 -32.059 1.00 90.25 84 THR A N 1
ATOM 631 C CA . THR A 1 84 ? 10.898 -11.003 -31.564 1.00 90.25 84 THR A CA 1
ATOM 632 C C . THR A 1 84 ? 10.729 -10.848 -30.064 1.00 90.25 84 THR A C 1
ATOM 634 O O . THR A 1 84 ? 11.695 -10.507 -29.376 1.00 90.25 84 THR A O 1
ATOM 637 N N . ILE A 1 85 ? 9.544 -11.162 -29.550 1.00 90.56 85 ILE A N 1
ATOM 638 C CA . ILE A 1 85 ? 9.299 -11.265 -28.113 1.00 90.56 85 ILE A CA 1
ATOM 639 C C . ILE A 1 85 ? 8.574 -12.569 -27.789 1.00 90.56 85 ILE A C 1
ATOM 641 O O . ILE A 1 85 ? 7.628 -12.945 -28.480 1.00 90.56 85 ILE A O 1
ATOM 645 N N . GLY A 1 86 ? 9.030 -13.266 -26.753 1.00 87.88 86 GLY A N 1
ATOM 646 C CA . GLY A 1 86 ? 8.408 -14.497 -26.280 1.00 87.88 86 GLY A CA 1
ATOM 647 C C . GLY A 1 86 ? 8.921 -14.879 -24.900 1.00 87.88 86 GLY A C 1
ATOM 648 O O . GLY A 1 86 ? 10.096 -14.672 -24.604 1.00 87.88 86 GLY A O 1
ATOM 649 N N . ASP A 1 87 ? 8.028 -15.404 -24.061 1.00 86.19 87 ASP A N 1
ATOM 650 C CA . ASP A 1 87 ? 8.324 -15.882 -22.705 1.00 86.19 87 ASP A CA 1
ATOM 651 C C . ASP A 1 87 ? 9.115 -14.868 -21.855 1.00 86.19 87 ASP A C 1
ATOM 653 O O . ASP A 1 87 ? 10.046 -15.218 -21.131 1.00 86.19 87 ASP A O 1
ATOM 657 N N . GLY A 1 88 ? 8.769 -13.580 -21.970 1.00 85.44 88 GLY A N 1
ATOM 658 C CA . GLY A 1 88 ? 9.459 -12.500 -21.259 1.00 85.44 88 GLY A CA 1
ATOM 659 C C . GLY A 1 88 ? 10.842 -12.122 -21.807 1.00 85.44 88 GLY A C 1
ATOM 660 O O . GLY A 1 88 ? 11.496 -11.267 -21.220 1.00 85.44 88 GLY A O 1
ATOM 661 N N . ILE A 1 89 ? 11.295 -12.690 -22.927 1.00 89.31 89 ILE A N 1
ATOM 662 C CA . ILE A 1 89 ? 12.576 -12.363 -23.568 1.00 89.31 89 ILE A CA 1
ATOM 663 C C . ILE A 1 89 ? 12.315 -11.654 -24.899 1.00 89.31 89 ILE A C 1
ATOM 665 O O . ILE A 1 89 ? 11.632 -12.171 -25.784 1.00 89.31 89 ILE A O 1
ATOM 669 N N . ALA A 1 90 ? 12.892 -10.468 -25.059 1.00 89.81 90 ALA A N 1
ATOM 670 C CA . ALA A 1 90 ? 12.890 -9.692 -26.287 1.00 89.81 90 ALA A CA 1
ATOM 671 C C . ALA A 1 90 ? 14.268 -9.753 -26.958 1.00 89.81 90 ALA A C 1
ATOM 673 O O . ALA A 1 90 ? 15.296 -9.486 -26.340 1.00 89.81 90 ALA A O 1
ATOM 674 N N . ARG A 1 91 ? 14.297 -10.059 -28.256 1.00 90.19 91 ARG A N 1
ATOM 675 C CA . ARG A 1 91 ? 15.496 -9.874 -29.084 1.00 90.19 91 ARG A CA 1
ATOM 676 C C . ARG A 1 91 ? 15.428 -8.516 -29.740 1.00 90.19 91 ARG A C 1
ATOM 678 O O . ARG A 1 91 ? 14.435 -8.206 -30.396 1.00 90.19 91 ARG A O 1
ATOM 685 N N . VAL A 1 92 ? 16.473 -7.720 -29.591 1.00 90.88 92 VAL A N 1
ATOM 686 C CA . VAL A 1 92 ? 16.515 -6.349 -30.092 1.00 90.88 92 VAL A CA 1
ATOM 687 C C . VAL A 1 92 ? 17.662 -6.190 -31.076 1.00 90.88 92 VAL A C 1
ATOM 689 O O . VAL A 1 92 ? 18.801 -6.511 -30.765 1.00 90.88 92 VAL A O 1
ATOM 692 N N . TYR A 1 93 ? 17.370 -5.652 -32.255 1.00 90.00 93 TYR A N 1
ATOM 693 C CA . TYR A 1 93 ? 18.376 -5.221 -33.219 1.00 90.00 93 TYR A CA 1
ATOM 694 C C . TYR A 1 93 ? 18.831 -3.788 -32.924 1.00 90.00 93 TYR A C 1
ATOM 696 O O . TYR A 1 93 ? 17.992 -2.911 -32.699 1.00 90.00 93 TYR A O 1
ATOM 704 N N . GLY A 1 94 ? 20.135 -3.526 -33.006 1.00 86.88 94 GLY A N 1
ATOM 705 C CA . GLY A 1 94 ? 20.720 -2.201 -32.786 1.00 86.88 94 GLY A CA 1
ATOM 706 C C . GLY A 1 94 ? 21.364 -2.080 -31.410 1.00 86.88 94 GLY A C 1
ATOM 707 O O . GLY A 1 94 ? 22.080 -2.985 -31.002 1.00 86.88 94 GLY A O 1
ATOM 708 N N . LEU A 1 95 ? 21.135 -0.954 -30.720 1.00 84.12 95 LEU A N 1
ATOM 709 C CA . LEU A 1 95 ? 21.698 -0.686 -29.387 1.00 84.12 95 LEU A CA 1
ATOM 710 C C . LEU A 1 95 ? 23.228 -0.876 -29.327 1.00 84.12 95 LEU A C 1
ATOM 712 O O . LEU A 1 95 ? 23.748 -1.510 -28.417 1.00 84.12 95 LEU A O 1
ATOM 716 N N . LYS A 1 96 ? 23.967 -0.314 -30.292 1.00 82.56 96 LYS A N 1
ATOM 717 C CA . LYS A 1 96 ? 25.409 -0.581 -30.487 1.00 82.56 96 LYS A CA 1
ATOM 718 C C . LYS A 1 96 ? 26.273 -0.315 -29.256 1.00 82.56 96 LYS A C 1
ATOM 720 O O . LYS A 1 96 ? 27.307 -0.948 -29.085 1.00 82.56 96 LYS A O 1
ATOM 725 N N . ASN A 1 97 ? 25.851 0.635 -28.429 1.00 84.94 97 ASN A N 1
ATOM 726 C CA . ASN A 1 97 ? 26.609 1.081 -27.270 1.00 84.94 97 ASN A CA 1
ATOM 727 C C . ASN A 1 97 ? 26.063 0.516 -25.946 1.00 84.94 97 ASN A C 1
ATOM 729 O O . ASN A 1 97 ? 26.480 1.000 -24.893 1.00 84.94 97 ASN A O 1
ATOM 733 N N . ILE A 1 98 ? 25.122 -0.441 -25.973 1.00 84.00 98 ILE A N 1
ATOM 734 C CA . ILE A 1 98 ? 24.542 -1.024 -24.755 1.00 84.00 98 ILE A CA 1
ATOM 735 C C . ILE A 1 98 ? 25.594 -1.772 -23.943 1.00 84.00 98 ILE A C 1
ATOM 737 O O . ILE A 1 98 ? 26.462 -2.456 -24.486 1.00 84.00 98 ILE A O 1
ATOM 741 N N . GLN A 1 99 ? 25.509 -1.626 -22.629 1.00 82.81 99 GLN A N 1
ATOM 742 C CA . GLN A 1 99 ? 26.345 -2.370 -21.701 1.00 82.81 99 GLN A CA 1
ATOM 743 C C . GLN A 1 99 ? 25.606 -3.627 -21.237 1.00 82.81 99 GLN A C 1
ATOM 745 O O . GLN A 1 99 ? 24.375 -3.648 -21.152 1.00 82.81 99 GLN A O 1
ATOM 750 N N . ALA A 1 100 ? 26.354 -4.691 -20.940 1.00 80.56 100 ALA A N 1
ATOM 751 C CA . ALA A 1 100 ? 25.773 -5.827 -20.237 1.00 80.56 100 ALA A CA 1
ATOM 752 C C . ALA A 1 100 ? 25.166 -5.325 -18.917 1.00 80.56 100 ALA A C 1
ATOM 754 O O . ALA A 1 100 ? 25.731 -4.436 -18.282 1.00 80.56 100 ALA A O 1
ATOM 755 N N . GLU A 1 101 ? 24.011 -5.873 -18.536 1.00 76.12 101 GLU A N 1
ATOM 756 C CA . GLU A 1 101 ? 23.320 -5.511 -17.287 1.00 76.12 101 GLU A CA 1
ATOM 757 C C . GLU A 1 101 ? 22.789 -4.056 -17.217 1.00 76.12 101 GLU A C 1
ATOM 759 O O . GLU A 1 101 ? 22.468 -3.567 -16.136 1.00 76.12 101 GLU A O 1
ATOM 764 N N . GLU A 1 102 ? 22.625 -3.353 -18.345 1.00 81.50 102 GLU A N 1
ATOM 765 C CA . GLU A 1 102 ? 21.924 -2.054 -18.392 1.00 81.50 102 GLU A CA 1
ATOM 766 C C . GLU A 1 102 ? 20.417 -2.224 -18.099 1.00 81.50 102 GLU A C 1
ATOM 768 O O . GLU A 1 102 ? 19.822 -3.221 -18.516 1.00 81.50 102 GLU A O 1
ATOM 773 N N . MET A 1 103 ? 19.823 -1.284 -17.340 1.00 58.50 103 MET A N 1
ATOM 774 C CA . MET A 1 103 ? 18.548 -1.406 -16.603 1.00 58.50 103 MET A CA 1
ATOM 775 C C . MET A 1 103 ? 17.412 -2.111 -17.370 1.00 58.50 103 MET A C 1
ATOM 777 O O . MET A 1 103 ? 16.597 -1.474 -18.038 1.00 58.50 103 MET A O 1
ATOM 781 N N . GLY A 1 104 ? 17.366 -3.444 -17.244 1.00 60.38 104 GLY A N 1
ATOM 782 C CA . GLY A 1 104 ? 16.428 -4.303 -17.968 1.00 60.38 104 GLY A CA 1
ATOM 783 C C . GLY A 1 104 ? 17.044 -5.500 -18.694 1.00 60.38 104 GLY A C 1
ATOM 784 O O . GLY A 1 104 ? 16.649 -5.774 -19.815 1.00 60.38 104 GLY A O 1
ATOM 785 N N . MET A 1 105 ? 17.986 -6.220 -18.073 1.00 67.88 105 MET A N 1
ATOM 786 C CA . MET A 1 105 ? 18.378 -7.590 -18.450 1.00 67.88 105 MET A CA 1
ATOM 787 C C . MET A 1 105 ? 18.930 -7.796 -19.875 1.00 67.88 105 MET A C 1
ATOM 789 O O . MET A 1 105 ? 18.536 -8.745 -20.557 1.00 67.88 105 MET A O 1
ATOM 793 N N . ALA A 1 106 ? 19.879 -6.971 -20.324 1.00 72.62 106 ALA A N 1
ATOM 794 C CA . ALA A 1 106 ? 20.744 -7.356 -21.443 1.00 72.62 106 ALA A CA 1
ATOM 795 C C . ALA A 1 106 ? 21.644 -8.534 -21.008 1.00 72.62 106 ALA A C 1
ATOM 797 O O . ALA A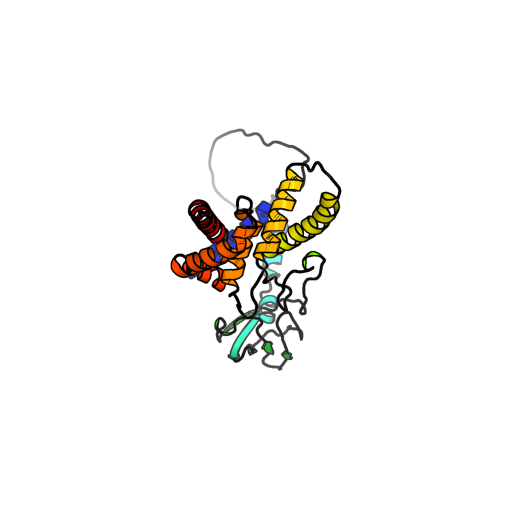 1 106 ? 22.710 -8.326 -20.430 1.00 72.62 106 ALA A O 1
ATOM 798 N N . LEU A 1 107 ? 21.167 -9.766 -21.216 1.00 78.50 107 LEU A N 1
ATOM 799 C CA . LEU A 1 107 ? 21.842 -11.010 -20.816 1.00 78.50 107 LEU A CA 1
ATOM 800 C C . LEU A 1 107 ? 22.885 -11.446 -21.840 1.00 78.50 107 LEU A C 1
ATOM 802 O O . LEU A 1 107 ? 23.945 -11.944 -21.472 1.00 78.50 107 LEU A O 1
ATOM 806 N N . ASN A 1 108 ? 22.553 -11.299 -23.124 1.00 83.12 108 ASN A N 1
ATOM 807 C CA . ASN A 1 108 ? 23.390 -11.770 -24.217 1.00 83.12 108 ASN A CA 1
ATOM 808 C C . ASN A 1 108 ? 23.597 -10.659 -25.242 1.00 83.12 108 ASN A C 1
ATOM 810 O O . ASN A 1 108 ? 22.627 -10.130 -25.789 1.00 83.12 108 ASN A O 1
ATOM 814 N N . LEU A 1 109 ? 24.859 -10.326 -25.498 1.00 84.25 109 LEU A N 1
ATOM 815 C CA . LEU A 1 109 ? 25.272 -9.361 -26.510 1.00 84.25 109 LEU A CA 1
ATOM 816 C C . LEU A 1 109 ? 25.788 -10.142 -27.718 1.00 84.25 109 LEU A C 1
ATOM 818 O O . LEU A 1 109 ? 26.939 -10.578 -27.737 1.00 84.25 109 LEU A O 1
ATOM 822 N N . GLU A 1 110 ? 24.932 -10.356 -28.713 1.00 85.06 110 GLU A N 1
ATOM 823 C CA . GLU A 1 110 ? 25.351 -10.919 -29.994 1.00 85.06 110 GLU A CA 1
ATOM 824 C C . GLU A 1 110 ? 25.788 -9.776 -30.930 1.00 85.06 110 GLU A C 1
ATOM 826 O O . GLU A 1 110 ? 25.355 -8.634 -30.758 1.00 85.06 110 GLU A O 1
ATOM 831 N N . PRO A 1 111 ? 26.630 -10.042 -31.946 1.00 81.56 111 PRO A N 1
ATOM 832 C CA . PRO A 1 111 ? 27.081 -9.005 -32.878 1.00 81.56 111 PRO A CA 1
ATOM 833 C C . PRO A 1 111 ? 25.936 -8.280 -33.600 1.00 81.56 111 PRO A C 1
ATOM 835 O O . PRO A 1 111 ? 26.055 -7.098 -33.921 1.00 81.56 111 PRO A O 1
ATOM 838 N N . ASP A 1 112 ? 24.830 -8.993 -33.832 1.00 84.75 112 ASP A N 1
ATOM 839 C CA . ASP A 1 112 ? 23.706 -8.516 -34.638 1.00 84.75 112 ASP A CA 1
ATOM 840 C C . ASP A 1 112 ? 22.447 -8.212 -33.814 1.00 84.75 112 ASP A C 1
ATOM 842 O O . ASP A 1 112 ? 21.573 -7.476 -34.272 1.00 84.75 112 ASP A O 1
ATOM 846 N N . ASN A 1 113 ? 22.306 -8.780 -32.614 1.00 87.75 113 ASN A N 1
ATOM 847 C CA . ASN A 1 113 ? 21.141 -8.566 -31.762 1.00 87.75 113 ASN A CA 1
ATOM 848 C C . ASN A 1 113 ? 21.488 -8.697 -30.274 1.00 87.75 113 ASN A C 1
ATOM 850 O O . ASN A 1 113 ? 22.509 -9.255 -29.891 1.00 87.75 113 ASN A O 1
ATOM 854 N N . VAL A 1 114 ? 20.612 -8.177 -29.426 1.00 89.00 114 VAL A N 1
ATOM 855 C CA . VAL A 1 114 ? 20.768 -8.206 -27.976 1.00 89.00 114 VAL A CA 1
ATOM 856 C C . VAL A 1 114 ? 19.572 -8.917 -27.364 1.00 89.00 114 VAL A C 1
ATOM 858 O O . VAL A 1 114 ? 18.420 -8.583 -27.657 1.00 89.00 114 VAL A O 1
ATOM 861 N N . GLY A 1 115 ? 19.850 -9.901 -26.511 1.00 89.81 115 GLY A N 1
ATOM 862 C CA . GLY A 1 115 ? 18.850 -10.571 -25.691 1.00 89.81 115 GLY A CA 1
ATOM 863 C C . GLY A 1 115 ? 18.542 -9.735 -24.455 1.00 89.81 115 GLY A C 1
ATOM 864 O O . GLY A 1 115 ? 19.377 -9.643 -23.557 1.00 89.81 115 GLY A O 1
ATOM 865 N N . VAL A 1 116 ? 17.349 -9.146 -24.424 1.00 88.69 116 VAL A N 1
ATOM 866 C CA . VAL A 1 116 ? 16.837 -8.291 -23.349 1.00 88.69 116 VAL A CA 1
ATOM 867 C C . VAL A 1 116 ? 15.695 -9.021 -22.661 1.00 88.69 116 VAL A C 1
ATOM 869 O O . VAL A 1 116 ? 14.724 -9.394 -23.314 1.00 88.69 116 VAL A O 1
ATOM 872 N N . VAL A 1 117 ? 15.765 -9.231 -21.356 1.00 88.50 117 VAL A N 1
ATOM 873 C CA . VAL A 1 117 ? 14.627 -9.796 -20.619 1.00 88.50 117 VAL A CA 1
ATOM 874 C C . VAL A 1 117 ? 13.757 -8.672 -20.062 1.00 88.50 117 VAL A C 1
ATOM 876 O O . VAL A 1 117 ? 14.218 -7.663 -19.532 1.00 88.50 117 VAL A O 1
ATOM 879 N N . VAL A 1 118 ? 12.457 -8.827 -20.252 1.00 87.56 118 VAL A N 1
ATOM 880 C CA . VAL A 1 118 ? 11.463 -7.800 -19.985 1.00 87.56 118 VAL A CA 1
ATOM 881 C C . VAL A 1 118 ? 11.005 -7.909 -18.540 1.00 87.56 118 VAL A C 1
ATOM 883 O O . VAL A 1 118 ? 10.377 -8.888 -18.141 1.00 87.56 118 VAL A O 1
ATOM 886 N N . PHE A 1 119 ? 11.248 -6.858 -17.763 1.00 81.81 119 PHE A N 1
ATOM 887 C CA . PHE A 1 119 ? 10.602 -6.694 -16.469 1.00 81.81 119 PHE A CA 1
ATOM 888 C C . PHE A 1 119 ? 9.175 -6.172 -16.664 1.00 81.81 119 PHE A C 1
ATOM 890 O O . PHE A 1 119 ? 8.964 -5.028 -17.070 1.00 81.81 119 PHE A O 1
ATOM 897 N N . GLY A 1 120 ? 8.184 -7.020 -16.385 1.00 82.44 120 GLY A N 1
ATOM 898 C CA . GLY A 1 120 ? 6.765 -6.676 -16.458 1.00 82.44 120 GLY A CA 1
ATOM 899 C C . GLY A 1 120 ? 5.987 -7.524 -17.463 1.00 82.44 120 GLY A C 1
ATOM 900 O O . GLY A 1 120 ? 6.276 -8.698 -17.664 1.00 82.44 120 GLY A O 1
ATOM 901 N N . ASN A 1 121 ? 4.941 -6.942 -18.055 1.00 81.81 121 ASN A N 1
ATOM 902 C CA . ASN A 1 121 ? 4.032 -7.654 -18.953 1.00 81.81 121 ASN A CA 1
ATOM 903 C C . ASN A 1 121 ? 4.526 -7.587 -20.407 1.00 81.81 121 ASN A C 1
ATOM 905 O O . ASN A 1 121 ? 4.424 -6.546 -21.059 1.00 81.81 121 ASN A O 1
ATOM 909 N N . ASP A 1 122 ? 5.012 -8.715 -20.912 1.00 84.12 122 ASP A N 1
ATOM 910 C CA . ASP A 1 122 ? 5.529 -8.902 -22.270 1.00 84.12 122 ASP A CA 1
ATOM 911 C C . ASP A 1 122 ? 4.462 -8.724 -23.364 1.00 84.12 122 ASP A C 1
ATOM 913 O O . ASP A 1 122 ? 4.763 -8.257 -24.460 1.00 84.12 122 ASP A O 1
ATOM 917 N N . ARG A 1 123 ? 3.186 -8.983 -23.057 1.00 85.75 123 ARG A N 1
ATOM 918 C CA . ARG A 1 123 ? 2.065 -8.905 -24.017 1.00 85.75 123 ARG A CA 1
ATOM 919 C C . ARG A 1 123 ? 1.821 -7.515 -24.605 1.00 85.75 123 ARG A C 1
ATOM 921 O O . ARG A 1 123 ? 1.088 -7.381 -25.586 1.00 85.75 123 ARG A O 1
ATOM 928 N N . LEU A 1 124 ? 2.340 -6.471 -23.962 1.00 84.50 124 LEU A N 1
ATOM 929 C CA . LEU A 1 124 ? 2.165 -5.087 -24.402 1.00 84.50 124 LEU A CA 1
ATOM 930 C C . LEU A 1 124 ? 3.160 -4.684 -25.495 1.00 84.50 124 LEU A C 1
ATOM 932 O O . LEU A 1 124 ? 2.908 -3.702 -26.192 1.00 84.50 124 LEU A O 1
ATOM 936 N N . ILE A 1 125 ? 4.254 -5.430 -25.642 1.00 87.19 125 ILE A N 1
ATOM 937 C CA . ILE A 1 125 ? 5.344 -5.139 -26.571 1.00 87.19 125 ILE A CA 1
ATOM 938 C C . ILE A 1 125 ? 5.114 -5.918 -27.865 1.00 87.19 125 ILE A C 1
ATOM 940 O O . ILE A 1 125 ? 4.670 -7.068 -27.851 1.00 87.19 125 ILE A O 1
ATOM 944 N N . LYS A 1 126 ? 5.403 -5.284 -29.001 1.00 88.75 126 LYS A N 1
ATOM 945 C CA . LYS A 1 126 ? 5.269 -5.885 -30.328 1.00 88.75 126 LYS A CA 1
ATOM 946 C C . LYS A 1 126 ? 6.579 -5.845 -31.095 1.00 88.75 126 LYS A C 1
ATOM 948 O O . LYS A 1 126 ? 7.444 -4.999 -30.877 1.00 88.75 126 LYS A O 1
ATOM 953 N N . GLU A 1 127 ? 6.690 -6.755 -32.051 1.00 91.38 127 GLU A N 1
ATOM 954 C CA . GLU A 1 127 ? 7.770 -6.736 -33.030 1.00 91.38 127 GLU A CA 1
ATOM 955 C C . GLU A 1 127 ? 7.770 -5.405 -33.794 1.00 91.38 127 GLU A C 1
ATOM 957 O O . GLU A 1 127 ? 6.728 -4.886 -34.204 1.00 91.38 127 GLU A O 1
ATOM 962 N N . GLY A 1 128 ? 8.957 -4.835 -33.963 1.00 89.06 128 GLY A N 1
ATOM 963 C CA . GLY A 1 128 ? 9.177 -3.530 -34.571 1.00 89.06 128 GLY A CA 1
ATOM 964 C C . GLY A 1 128 ? 9.066 -2.341 -33.614 1.00 89.06 128 GLY A C 1
ATOM 965 O O . GLY A 1 128 ? 9.358 -1.222 -34.046 1.00 89.06 128 GLY A O 1
ATOM 966 N N . ASP A 1 129 ? 8.699 -2.547 -32.343 1.00 91.00 129 ASP A N 1
ATOM 967 C CA . ASP A 1 129 ? 8.694 -1.468 -31.355 1.00 91.00 129 ASP A CA 1
ATOM 968 C C . ASP A 1 129 ? 10.102 -0.894 -31.160 1.00 91.00 129 ASP A C 1
ATOM 970 O O . ASP A 1 129 ? 11.113 -1.603 -31.200 1.00 91.00 129 ASP A O 1
ATOM 974 N N . ILE A 1 130 ? 10.163 0.426 -30.977 1.00 88.50 130 ILE A N 1
ATOM 975 C CA . ILE A 1 130 ? 11.418 1.146 -30.773 1.00 88.50 130 ILE A CA 1
ATOM 976 C C . ILE A 1 130 ? 11.757 1.095 -29.291 1.00 88.50 130 ILE A C 1
ATOM 978 O O . ILE A 1 130 ? 10.998 1.591 -28.457 1.00 88.50 130 ILE A O 1
ATOM 982 N N . VAL A 1 131 ? 12.932 0.563 -28.988 1.00 87.75 131 VAL A N 1
ATOM 983 C CA . VAL A 1 131 ? 13.498 0.551 -27.642 1.00 87.75 131 VAL A CA 1
ATOM 984 C C . VAL A 1 131 ? 14.673 1.512 -27.569 1.00 87.75 131 VAL A C 1
ATOM 986 O O . VAL A 1 131 ? 15.341 1.794 -28.567 1.00 87.75 131 VAL A O 1
ATOM 989 N N . LYS A 1 132 ? 14.891 2.060 -26.380 1.00 86.81 132 LYS A N 1
ATOM 990 C CA . LYS A 1 132 ? 15.970 2.998 -26.091 1.00 86.81 132 LYS A CA 1
ATOM 991 C C . LYS A 1 132 ? 16.775 2.473 -24.925 1.00 86.81 132 LYS A C 1
ATOM 993 O O . LYS A 1 132 ? 16.200 1.906 -23.998 1.00 86.81 132 LYS A O 1
ATOM 998 N N . ARG A 1 133 ? 18.077 2.716 -24.971 1.00 82.81 133 ARG A N 1
ATOM 999 C CA . ARG A 1 133 ? 18.947 2.503 -23.821 1.00 82.81 133 ARG A CA 1
ATOM 1000 C C . ARG A 1 133 ? 18.611 3.483 -22.687 1.00 82.81 133 ARG A C 1
ATOM 1002 O O . ARG A 1 133 ? 18.089 4.571 -22.944 1.00 82.81 133 ARG A O 1
ATOM 1009 N N . THR A 1 134 ? 18.942 3.120 -21.455 1.00 78.44 134 THR A N 1
ATOM 1010 C CA . THR A 1 134 ? 18.760 3.970 -20.264 1.00 78.44 134 THR A CA 1
ATOM 1011 C C . THR A 1 134 ? 20.042 4.702 -19.859 1.00 78.44 134 THR A C 1
ATOM 1013 O O . THR A 1 134 ? 19.967 5.745 -19.220 1.00 78.44 134 THR A O 1
ATOM 1016 N N . GLY A 1 135 ? 21.209 4.204 -20.266 1.00 80.25 135 GLY A N 1
ATOM 1017 C CA . GLY A 1 135 ? 22.539 4.738 -19.966 1.00 80.25 135 GLY A CA 1
ATOM 1018 C C . GLY A 1 135 ? 23.076 4.361 -18.583 1.00 80.25 135 GLY A C 1
ATOM 1019 O O . GLY A 1 135 ? 24.168 4.798 -18.227 1.00 80.25 135 GLY A O 1
ATOM 1020 N N . ALA A 1 136 ? 22.328 3.572 -17.809 1.00 75.31 136 ALA A N 1
ATOM 1021 C CA . ALA A 1 136 ? 22.672 3.183 -16.447 1.00 75.31 136 ALA A CA 1
ATOM 1022 C C . ALA A 1 136 ? 22.568 1.663 -16.270 1.00 75.31 136 ALA A C 1
ATOM 1024 O O . ALA A 1 136 ? 21.593 1.037 -16.701 1.00 75.31 136 ALA A O 1
ATOM 1025 N N . ILE A 1 137 ? 23.581 1.086 -15.619 1.00 79.00 137 ILE A N 1
ATOM 1026 C CA . ILE A 1 137 ? 23.551 -0.296 -15.121 1.00 79.00 137 ILE A CA 1
ATOM 1027 C C . ILE A 1 137 ? 22.359 -0.437 -14.167 1.00 79.00 137 ILE A C 1
ATOM 1029 O O . ILE A 1 137 ? 22.008 0.539 -13.507 1.00 79.00 137 ILE A O 1
ATOM 1033 N N . VAL A 1 138 ? 21.730 -1.620 -14.120 1.00 75.56 138 VAL A N 1
ATOM 1034 C CA . VAL A 1 138 ? 20.624 -1.914 -13.194 1.00 75.56 138 VAL A CA 1
ATOM 1035 C C . VAL A 1 138 ? 20.996 -1.454 -11.782 1.00 75.56 138 VAL A C 1
ATOM 1037 O O . VAL A 1 138 ? 21.875 -2.030 -11.140 1.00 75.56 138 VAL A O 1
ATOM 1040 N N . ASP A 1 139 ? 20.286 -0.445 -11.291 1.00 78.62 139 ASP A N 1
ATOM 1041 C CA . ASP A 1 139 ? 20.322 -0.009 -9.908 1.00 78.62 139 ASP A CA 1
ATOM 1042 C C . ASP A 1 139 ? 18.936 -0.142 -9.276 1.00 78.62 139 ASP A C 1
ATOM 1044 O O . ASP A 1 139 ? 17.896 -0.164 -9.937 1.00 78.62 139 ASP A O 1
ATOM 1048 N N . VAL A 1 140 ? 18.935 -0.300 -7.958 1.00 82.56 140 VAL A N 1
ATOM 1049 C CA . VAL A 1 140 ? 17.715 -0.356 -7.160 1.00 82.56 140 VAL A CA 1
ATOM 1050 C C . VAL A 1 140 ? 17.826 0.748 -6.117 1.00 82.56 140 VAL A C 1
ATOM 1052 O O . VAL A 1 140 ? 18.852 0.820 -5.432 1.00 82.56 140 VAL A O 1
ATOM 1055 N N . PRO A 1 141 ? 16.810 1.619 -5.976 1.00 82.81 141 PRO A N 1
ATOM 1056 C CA . PRO A 1 141 ? 16.836 2.652 -4.952 1.00 82.81 141 PRO A CA 1
ATOM 1057 C C . PRO A 1 141 ? 16.944 2.001 -3.569 1.00 82.81 141 PRO A C 1
ATOM 1059 O O . PRO A 1 141 ? 16.268 1.011 -3.301 1.00 82.81 141 PRO A O 1
ATOM 1062 N N . ILE A 1 142 ? 17.778 2.564 -2.690 1.00 84.31 142 ILE A N 1
ATOM 1063 C CA . ILE A 1 142 ? 17.921 2.154 -1.285 1.00 84.31 142 ILE A CA 1
ATOM 1064 C C . ILE A 1 142 ? 17.728 3.353 -0.351 1.00 84.31 142 ILE A C 1
ATOM 1066 O O . ILE A 1 142 ? 18.057 4.484 -0.702 1.00 84.31 142 ILE A O 1
ATOM 1070 N N . GLY A 1 143 ? 17.203 3.109 0.851 1.00 84.12 143 GLY A N 1
ATOM 1071 C CA . GLY A 1 143 ? 17.029 4.131 1.884 1.00 84.12 143 GLY A CA 1
ATOM 1072 C C . GLY A 1 143 ? 16.014 3.727 2.951 1.00 84.12 143 GLY A C 1
ATOM 1073 O O . GLY A 1 143 ? 15.269 2.759 2.782 1.00 84.12 143 GLY A O 1
ATOM 1074 N N . ASP A 1 144 ? 15.953 4.503 4.034 1.00 80.12 144 ASP A N 1
ATOM 1075 C CA . ASP A 1 144 ? 15.048 4.251 5.167 1.00 80.12 144 ASP A CA 1
ATOM 1076 C C . ASP A 1 144 ? 13.565 4.259 4.760 1.00 80.12 144 ASP A C 1
ATOM 1078 O O . ASP A 1 144 ? 12.733 3.626 5.409 1.00 80.12 144 ASP A O 1
ATOM 1082 N N . GLU A 1 145 ? 13.228 4.909 3.639 1.00 72.50 145 GLU A N 1
ATOM 1083 C CA . GLU A 1 145 ? 11.879 4.923 3.065 1.00 72.50 145 GLU A CA 1
ATOM 1084 C C . GLU A 1 145 ? 11.368 3.515 2.707 1.00 72.50 145 GLU A C 1
ATOM 1086 O O . GLU A 1 145 ? 10.161 3.279 2.706 1.00 72.50 145 GLU A O 1
ATOM 1091 N N . LEU A 1 146 ? 12.258 2.555 2.441 1.00 75.25 146 LEU A N 1
ATOM 1092 C CA . LEU A 1 146 ? 11.879 1.182 2.091 1.00 75.25 146 LEU A CA 1
ATOM 1093 C C . LEU A 1 146 ? 11.524 0.328 3.308 1.00 75.25 146 LEU A C 1
ATOM 1095 O O . LEU A 1 146 ? 10.962 -0.759 3.154 1.00 75.25 146 LEU A O 1
ATOM 1099 N N . LEU A 1 147 ? 11.842 0.785 4.524 1.00 72.31 147 LEU A N 1
ATOM 1100 C CA . LEU A 1 147 ? 11.684 -0.021 5.728 1.00 72.31 147 LEU A CA 1
ATOM 1101 C C . LEU A 1 147 ? 10.210 -0.386 5.960 1.00 72.31 147 LEU A C 1
ATOM 1103 O O . LEU A 1 147 ? 9.400 0.390 6.466 1.00 72.31 147 LEU A O 1
ATOM 1107 N N . GLY A 1 148 ? 9.888 -1.652 5.678 1.00 70.12 148 GLY A N 1
ATOM 1108 C CA . GLY A 1 148 ? 8.557 -2.267 5.763 1.00 70.12 148 GLY A CA 1
ATOM 1109 C C . GLY A 1 148 ? 7.567 -1.854 4.690 1.00 70.12 148 GLY A C 1
ATOM 1110 O O . GLY A 1 148 ? 6.367 -1.992 4.918 1.00 70.12 148 GLY A O 1
ATOM 1111 N N . ARG A 1 149 ? 8.063 -1.382 3.550 1.00 75.38 149 ARG A N 1
ATOM 1112 C CA . ARG A 1 149 ? 7.303 -1.380 2.305 1.00 75.38 149 ARG A CA 1
ATOM 1113 C C . ARG A 1 149 ? 7.469 -2.728 1.614 1.00 75.38 149 ARG A C 1
ATOM 1115 O O . ARG A 1 149 ? 8.496 -3.386 1.770 1.00 75.38 149 ARG A O 1
ATOM 1122 N N . VAL A 1 150 ? 6.461 -3.135 0.849 1.00 75.12 150 VAL A N 1
ATOM 1123 C CA . VAL A 1 150 ? 6.582 -4.271 -0.074 1.00 75.12 150 VAL A CA 1
ATOM 1124 C C . VAL A 1 150 ? 6.947 -3.704 -1.435 1.00 75.12 150 VAL A C 1
ATOM 1126 O O . VAL A 1 150 ? 6.193 -2.911 -2.003 1.00 75.12 150 VAL A O 1
ATOM 1129 N N . VAL A 1 151 ? 8.124 -4.075 -1.924 1.00 80.00 151 VAL A N 1
ATOM 1130 C CA . VAL A 1 151 ? 8.709 -3.538 -3.154 1.00 80.00 151 VAL A CA 1
ATOM 1131 C C . VAL A 1 151 ? 8.912 -4.642 -4.182 1.00 80.00 151 VAL A C 1
ATOM 1133 O O . VAL A 1 151 ? 9.110 -5.803 -3.830 1.00 80.00 151 VAL A O 1
ATOM 1136 N N . ASP A 1 152 ? 8.835 -4.259 -5.449 1.00 84.00 152 ASP A N 1
ATOM 1137 C CA . ASP A 1 152 ? 9.220 -5.081 -6.590 1.00 84.00 152 ASP A CA 1
ATOM 1138 C C . ASP A 1 152 ? 10.747 -5.240 -6.658 1.00 84.00 152 ASP A C 1
ATOM 1140 O O . ASP A 1 152 ? 11.493 -4.485 -6.030 1.00 84.00 152 ASP A O 1
ATOM 1144 N N . ALA A 1 153 ? 11.224 -6.165 -7.488 1.00 80.31 153 ALA A N 1
ATOM 1145 C CA . ALA A 1 153 ? 12.642 -6.381 -7.768 1.00 80.31 153 ALA A CA 1
ATOM 1146 C C . ALA A 1 153 ? 13.361 -5.120 -8.290 1.00 80.31 153 ALA A C 1
ATOM 1148 O O . ALA A 1 153 ? 14.564 -4.978 -8.102 1.00 80.31 153 ALA A O 1
ATOM 1149 N N . LEU A 1 154 ? 12.622 -4.185 -8.897 1.00 81.19 154 LEU A N 1
ATOM 1150 C CA . LEU A 1 154 ? 13.130 -2.883 -9.349 1.00 81.19 154 LEU A CA 1
ATOM 1151 C C . LEU A 1 154 ? 13.094 -1.790 -8.261 1.00 81.19 154 LEU A C 1
ATOM 1153 O O . LEU A 1 154 ? 13.332 -0.622 -8.550 1.00 81.19 154 LEU A O 1
ATOM 1157 N N . GLY A 1 155 ? 12.728 -2.128 -7.021 1.00 77.44 155 GLY A N 1
ATOM 1158 C CA . GLY A 1 155 ? 12.581 -1.172 -5.916 1.00 77.44 155 GLY A CA 1
ATOM 1159 C C . GLY A 1 155 ? 11.312 -0.321 -5.985 1.00 77.44 155 GLY A C 1
ATOM 1160 O O . GLY A 1 155 ? 11.096 0.545 -5.138 1.00 77.44 155 GLY A O 1
ATOM 1161 N N . ASN A 1 156 ? 10.441 -0.578 -6.964 1.00 81.38 156 ASN A N 1
ATOM 1162 C CA . ASN A 1 156 ? 9.154 0.094 -7.068 1.00 81.38 156 ASN A CA 1
ATOM 1163 C C . ASN A 1 156 ? 8.203 -0.425 -5.980 1.00 81.38 156 ASN A C 1
ATOM 1165 O O . ASN A 1 156 ? 7.997 -1.632 -5.872 1.00 81.38 156 ASN A O 1
ATOM 1169 N N . PRO A 1 157 ? 7.586 0.447 -5.177 1.00 76.38 157 PRO A N 1
ATOM 1170 C CA . PRO A 1 157 ? 6.663 0.020 -4.137 1.00 76.38 157 PRO A CA 1
ATOM 1171 C C . PRO A 1 157 ? 5.339 -0.497 -4.710 1.00 76.38 157 PRO A C 1
ATOM 1173 O O . PRO A 1 157 ? 4.655 0.210 -5.449 1.00 76.38 157 PRO A O 1
ATOM 1176 N N . ILE A 1 158 ? 4.958 -1.716 -4.323 1.00 75.75 158 ILE A N 1
ATOM 1177 C CA . ILE A 1 158 ? 3.707 -2.386 -4.732 1.00 75.75 158 ILE A CA 1
ATOM 1178 C C . ILE A 1 158 ? 2.621 -2.216 -3.651 1.00 75.75 158 ILE A C 1
ATOM 1180 O O . ILE A 1 158 ? 1.437 -2.443 -3.882 1.00 75.75 158 ILE A O 1
ATOM 1184 N N . ASP A 1 159 ? 3.011 -1.763 -2.460 1.00 68.62 159 ASP A N 1
ATOM 1185 C CA . ASP A 1 159 ? 2.174 -1.671 -1.263 1.00 68.62 159 ASP A CA 1
ATOM 1186 C C . ASP A 1 159 ? 1.020 -0.652 -1.340 1.00 68.62 159 ASP A C 1
ATOM 1188 O O . ASP A 1 159 ? 0.171 -0.605 -0.445 1.00 68.62 159 ASP A O 1
ATOM 1192 N N . GLY A 1 160 ? 0.950 0.142 -2.414 1.00 63.03 160 GLY A N 1
ATOM 1193 C CA . GLY A 1 160 ? -0.000 1.236 -2.562 1.00 63.03 160 GLY A CA 1
ATOM 1194 C C . GLY A 1 160 ? 0.249 2.336 -1.520 1.00 63.03 160 GLY A C 1
ATOM 1195 O O . GLY A 1 160 ? 0.654 2.101 -0.384 1.00 63.03 160 GLY A O 1
ATOM 1196 N N . LYS A 1 161 ? -0.029 3.600 -1.859 1.00 64.12 161 LYS A N 1
ATOM 1197 C CA . LYS A 1 161 ? 0.258 4.764 -0.980 1.00 64.12 161 LYS A CA 1
ATOM 1198 C C . LYS A 1 161 ? -0.383 4.704 0.422 1.00 64.12 161 LYS A C 1
ATOM 1200 O O . LYS A 1 161 ? -0.079 5.538 1.272 1.00 64.12 161 LYS A O 1
ATOM 1205 N N . VAL A 1 162 ? -1.297 3.765 0.652 1.00 59.81 162 VAL A N 1
ATOM 1206 C CA . VAL A 1 162 ? -2.070 3.614 1.887 1.00 59.81 162 VAL A CA 1
ATOM 1207 C C . VAL A 1 162 ? -1.301 2.829 2.957 1.00 59.81 162 VAL A C 1
ATOM 1209 O O . VAL A 1 162 ? -1.357 3.207 4.126 1.00 59.81 162 VAL A O 1
ATOM 1212 N N . SER A 1 163 ? -0.534 1.800 2.576 1.00 60.31 163 SER A N 1
ATOM 1213 C CA . SER A 1 163 ? 0.148 0.911 3.533 1.00 60.31 163 SER A CA 1
ATOM 1214 C C . SER A 1 163 ? 1.280 1.617 4.296 1.00 60.31 163 SER A C 1
ATOM 1216 O O . SER A 1 163 ? 1.411 1.467 5.513 1.00 60.31 163 SER A O 1
ATOM 1218 N N . GLY A 1 164 ? 2.031 2.497 3.620 1.00 68.50 164 GLY A N 1
ATOM 1219 C CA . GLY A 1 164 ? 3.140 3.237 4.236 1.00 68.50 164 GLY A CA 1
ATOM 1220 C C . GLY A 1 164 ? 2.721 4.122 5.419 1.00 68.50 164 GLY A C 1
ATOM 1221 O O . GLY A 1 164 ? 3.404 4.156 6.441 1.00 68.50 164 GLY A O 1
ATOM 1222 N N . LYS A 1 165 ? 1.556 4.784 5.335 1.00 74.31 165 LYS A N 1
ATOM 1223 C CA . LYS A 1 165 ? 1.015 5.574 6.458 1.00 74.31 165 LYS A CA 1
ATOM 1224 C C . LYS A 1 165 ? 0.595 4.690 7.627 1.00 74.31 165 LYS A C 1
ATOM 1226 O O . LYS A 1 165 ? 0.864 5.030 8.774 1.00 74.31 165 LYS A O 1
ATOM 1231 N N . MET A 1 166 ? -0.012 3.542 7.332 1.00 78.88 166 MET A N 1
ATOM 1232 C CA . MET A 1 166 ? -0.496 2.612 8.348 1.00 78.88 166 MET A CA 1
ATOM 1233 C C . MET A 1 166 ? 0.630 2.086 9.235 1.00 78.88 166 MET A C 1
ATOM 1235 O O . MET A 1 166 ? 0.472 1.994 10.449 1.00 78.88 166 MET A O 1
ATOM 1239 N N . LYS A 1 167 ? 1.782 1.752 8.641 1.00 79.00 167 LYS A N 1
ATOM 1240 C CA . LYS A 1 167 ? 2.928 1.241 9.397 1.00 79.00 167 LYS A CA 1
ATOM 1241 C C . LYS A 1 167 ? 3.458 2.279 10.387 1.00 79.00 167 LYS A C 1
ATOM 1243 O O . LYS A 1 167 ? 3.748 1.929 11.530 1.00 79.00 167 LYS A O 1
ATOM 1248 N N . LEU A 1 168 ? 3.555 3.540 9.963 1.00 83.25 168 LEU A N 1
ATOM 1249 C CA . LEU A 1 168 ? 3.995 4.635 10.825 1.00 83.25 168 LEU A CA 1
ATOM 1250 C C . LEU A 1 168 ? 3.006 4.868 11.978 1.00 83.25 168 LEU A C 1
ATOM 1252 O O . LEU A 1 168 ? 3.425 4.959 13.129 1.00 83.25 168 LEU A O 1
ATOM 1256 N N . GLU A 1 169 ? 1.703 4.889 11.686 1.00 81.88 169 GLU A N 1
ATOM 1257 C CA . GLU A 1 169 ? 0.658 5.034 12.708 1.00 81.88 169 GLU A CA 1
ATOM 1258 C C . GLU A 1 169 ? 0.663 3.865 13.708 1.00 81.88 169 GLU A C 1
ATOM 1260 O O . GLU A 1 169 ? 0.529 4.082 14.910 1.00 81.88 169 GLU A O 1
ATOM 1265 N N . LEU A 1 170 ? 0.871 2.626 13.247 1.00 86.25 170 LEU A N 1
ATOM 1266 C CA . LEU A 1 170 ? 0.960 1.452 14.121 1.00 86.25 170 LEU A CA 1
ATOM 1267 C C . LEU A 1 170 ? 2.235 1.429 14.971 1.00 86.25 170 LEU A C 1
ATOM 1269 O O . LEU A 1 170 ? 2.195 0.945 16.103 1.00 86.25 170 LEU A O 1
ATOM 1273 N N . ALA A 1 171 ? 3.356 1.931 14.447 1.00 87.19 171 ALA A N 1
ATOM 1274 C CA . ALA A 1 171 ? 4.587 2.080 15.219 1.00 87.19 171 ALA A CA 1
ATOM 1275 C C . ALA A 1 171 ? 4.383 3.080 16.365 1.00 87.19 171 ALA A C 1
ATOM 1277 O O . ALA A 1 171 ? 4.588 2.727 17.525 1.00 87.19 171 ALA A O 1
ATOM 1278 N N . GLN A 1 172 ? 3.851 4.266 16.050 1.00 87.81 172 GLN A N 1
ATOM 1279 C CA . GLN A 1 172 ? 3.510 5.285 17.047 1.00 87.81 172 GLN A CA 1
ATOM 1280 C C . GLN A 1 172 ? 2.485 4.765 18.059 1.00 87.81 172 GLN A C 1
ATOM 1282 O O . GLN A 1 172 ? 2.635 4.971 19.259 1.00 87.81 172 GLN A O 1
ATOM 1287 N N . TYR A 1 173 ? 1.466 4.030 17.602 1.00 90.38 173 TYR A N 1
ATOM 1288 C CA . TYR A 1 173 ? 0.483 3.410 18.486 1.00 90.38 173 TYR A CA 1
ATOM 1289 C C . TYR A 1 173 ? 1.127 2.471 19.505 1.00 90.38 173 TYR A C 1
ATOM 1291 O O . TYR A 1 173 ? 0.767 2.526 20.674 1.00 90.38 173 TYR A O 1
ATOM 1299 N N . ARG A 1 174 ? 2.082 1.627 19.097 1.00 89.62 174 ARG A N 1
ATOM 1300 C CA . ARG A 1 174 ? 2.753 0.696 20.018 1.00 89.62 174 ARG A CA 1
ATOM 1301 C C . ARG A 1 174 ? 3.566 1.423 21.084 1.00 89.62 174 ARG A C 1
ATOM 1303 O O . ARG A 1 174 ? 3.544 0.999 22.236 1.00 89.62 174 ARG A O 1
ATOM 1310 N N . GLU A 1 175 ? 4.243 2.505 20.710 1.00 87.31 175 GLU A N 1
ATOM 1311 C CA . GLU A 1 175 ? 4.988 3.347 21.650 1.00 87.31 175 GLU A CA 1
ATOM 1312 C C . GLU A 1 175 ? 4.033 4.004 22.649 1.00 87.31 175 GLU A C 1
ATOM 1314 O O . GLU A 1 175 ? 4.147 3.808 23.857 1.00 87.31 175 GLU A O 1
ATOM 1319 N N . VAL A 1 176 ? 3.024 4.712 22.144 1.00 89.62 176 VAL A N 1
ATOM 1320 C CA . VAL A 1 176 ? 2.071 5.475 22.957 1.00 89.62 176 VAL A CA 1
ATOM 1321 C C . VAL A 1 176 ? 1.201 4.564 23.830 1.00 89.62 176 VAL A C 1
ATOM 1323 O O . VAL A 1 176 ? 0.928 4.902 24.980 1.00 89.62 176 VAL A O 1
ATOM 1326 N N . ALA A 1 177 ? 0.802 3.388 23.338 1.00 87.81 177 ALA A N 1
ATOM 1327 C CA . ALA A 1 177 ? 0.007 2.424 24.098 1.00 87.81 177 ALA A CA 1
ATOM 1328 C C . ALA A 1 177 ? 0.754 1.874 25.317 1.00 87.81 177 ALA A C 1
ATOM 1330 O O . ALA A 1 177 ? 0.119 1.609 26.335 1.00 87.81 177 ALA A O 1
ATOM 1331 N N . ALA A 1 178 ? 2.081 1.734 25.247 1.00 87.69 178 ALA A N 1
ATOM 1332 C CA . ALA A 1 178 ? 2.879 1.326 26.398 1.00 87.69 178 ALA A CA 1
ATOM 1333 C C . ALA A 1 178 ? 2.876 2.402 27.499 1.00 87.69 178 ALA A C 1
ATOM 1335 O O . ALA A 1 178 ? 2.771 2.071 28.676 1.00 87.69 178 ALA A O 1
ATOM 1336 N N . PHE A 1 179 ? 2.921 3.686 27.131 1.00 85.88 179 PHE A N 1
ATOM 1337 C CA . PHE A 1 179 ? 2.874 4.797 28.092 1.00 85.88 179 PHE A CA 1
ATOM 1338 C C . PHE A 1 179 ? 1.470 5.038 28.656 1.00 85.88 179 PHE A C 1
ATOM 1340 O O . PHE A 1 179 ? 1.311 5.305 29.847 1.00 85.88 179 PHE A O 1
ATOM 1347 N N . ALA A 1 180 ? 0.443 4.891 27.818 1.00 87.56 180 ALA A N 1
ATOM 1348 C CA . ALA A 1 180 ? -0.951 5.094 28.197 1.00 87.56 180 ALA A CA 1
ATOM 1349 C C . ALA A 1 180 ? -1.457 4.088 29.244 1.00 87.56 180 ALA A C 1
ATOM 1351 O O . ALA A 1 180 ? -2.432 4.370 29.930 1.00 87.56 180 ALA A O 1
ATOM 1352 N N . GLN A 1 181 ? -0.784 2.945 29.418 1.00 86.62 181 GLN A N 1
ATOM 1353 C CA . GLN A 1 181 ? -1.102 1.990 30.488 1.00 86.62 181 GLN A CA 1
ATOM 1354 C C . GLN A 1 181 ? -0.834 2.543 31.896 1.00 86.62 181 GLN A C 1
ATOM 1356 O O . GLN A 1 181 ? -1.391 2.029 32.863 1.00 86.62 181 GLN A O 1
ATOM 1361 N N . PHE A 1 182 ? -0.002 3.581 32.018 1.00 84.38 182 PHE A N 1
ATOM 1362 C CA . PHE A 1 182 ? 0.439 4.128 33.303 1.00 84.38 182 PHE A CA 1
ATOM 1363 C C . PHE A 1 182 ? -0.106 5.535 33.600 1.00 84.38 182 PHE A C 1
ATOM 1365 O O . PHE A 1 182 ? 0.070 6.028 34.713 1.00 84.38 182 PHE A O 1
ATOM 1372 N N . GLY A 1 183 ? -0.755 6.190 32.631 1.00 78.44 183 GLY A N 1
ATOM 1373 C CA . GLY A 1 183 ? -1.293 7.548 32.762 1.00 78.44 183 GLY A CA 1
ATOM 1374 C C . GLY A 1 183 ? -2.820 7.563 32.811 1.00 78.44 183 GLY A C 1
ATOM 1375 O O . GLY A 1 183 ? -3.472 6.905 32.008 1.00 78.44 183 GLY A O 1
ATOM 1376 N N . SER A 1 184 ? -3.404 8.328 33.736 1.00 75.12 184 SER A N 1
ATOM 1377 C CA . SER A 1 184 ? -4.864 8.454 33.874 1.00 75.12 184 SER A CA 1
ATOM 1378 C C . SER A 1 184 ? -5.484 9.520 32.971 1.00 75.12 184 SER A C 1
ATOM 1380 O O . SER A 1 184 ? -6.693 9.495 32.762 1.00 75.12 184 SER A O 1
ATOM 1382 N N . ASP A 1 185 ? -4.681 10.461 32.471 1.00 80.88 185 ASP A N 1
ATOM 1383 C CA . ASP A 1 185 ? -5.163 11.596 31.689 1.00 80.88 185 ASP A CA 1
ATOM 1384 C C . ASP A 1 185 ? -4.343 11.721 30.404 1.00 80.88 185 ASP A C 1
ATOM 1386 O O . ASP A 1 185 ? -3.131 11.943 30.425 1.00 80.88 185 ASP A O 1
ATOM 1390 N N . LEU A 1 186 ? -5.013 11.482 29.282 1.00 84.44 186 LEU A N 1
ATOM 1391 C CA . LEU A 1 186 ? -4.432 11.472 27.943 1.00 84.44 186 LEU A CA 1
ATOM 1392 C C . LEU A 1 186 ? -5.065 12.626 27.175 1.00 84.44 186 LEU A C 1
ATOM 1394 O O . LEU A 1 186 ? -6.289 12.770 27.180 1.00 84.44 186 LEU A O 1
ATOM 1398 N N . ASP A 1 187 ? -4.257 13.428 26.490 1.00 90.44 187 ASP A N 1
ATOM 1399 C CA . ASP A 1 187 ? -4.767 14.510 25.654 1.00 90.44 187 ASP A CA 1
ATOM 1400 C C . ASP A 1 187 ? -5.589 13.966 24.468 1.00 90.44 187 ASP A C 1
ATOM 1402 O O . ASP A 1 187 ? -5.466 12.808 24.054 1.00 90.44 187 ASP A O 1
ATOM 1406 N N . ALA A 1 188 ? -6.443 14.813 23.888 1.00 89.38 188 ALA A N 1
ATOM 1407 C CA . ALA A 1 188 ? -7.371 14.407 22.832 1.00 89.38 188 ALA A CA 1
ATOM 1408 C C . ALA A 1 188 ? -6.674 13.844 21.574 1.00 89.38 188 ALA A C 1
ATOM 1410 O O . ALA A 1 188 ? -7.239 12.974 20.898 1.00 89.38 188 ALA A O 1
ATOM 1411 N N . ALA A 1 189 ? -5.460 14.307 21.249 1.00 89.50 189 ALA A N 1
ATOM 1412 C CA . ALA A 1 189 ? -4.713 13.794 20.101 1.00 89.50 189 ALA A CA 1
ATOM 1413 C C . ALA A 1 189 ? -4.185 12.382 20.389 1.00 89.50 189 ALA A C 1
ATOM 1415 O O . ALA A 1 189 ? -4.371 11.481 19.567 1.00 89.50 189 ALA A O 1
ATOM 1416 N N . THR A 1 190 ? -3.639 12.158 21.587 1.00 88.38 190 THR A N 1
ATOM 1417 C CA . THR A 1 190 ? -3.205 10.833 22.051 1.00 88.38 190 THR A CA 1
ATOM 1418 C C . THR A 1 190 ? -4.358 9.836 22.127 1.00 88.38 190 THR A C 1
ATOM 1420 O O . THR A 1 190 ? -4.233 8.709 21.644 1.00 88.38 190 THR A O 1
ATOM 1423 N N . GLN A 1 191 ? -5.518 10.246 22.650 1.00 88.50 191 GLN A N 1
ATOM 1424 C CA . GLN A 1 191 ? -6.710 9.393 22.664 1.00 88.50 191 GLN A CA 1
ATOM 1425 C C . GLN A 1 191 ? -7.145 9.006 21.251 1.00 88.50 191 GLN A C 1
ATOM 1427 O O . GLN A 1 191 ? -7.480 7.851 21.005 1.00 88.50 191 GLN A O 1
ATOM 1432 N N . SER A 1 192 ? -7.124 9.951 20.308 1.00 88.69 192 SER A N 1
ATOM 1433 C CA . SER A 1 192 ? -7.488 9.687 18.912 1.00 88.69 192 SER A CA 1
ATOM 1434 C C . SER A 1 192 ? -6.518 8.706 18.246 1.00 88.69 192 SER A C 1
ATOM 1436 O O . SER A 1 192 ? -6.955 7.797 17.542 1.00 88.69 192 SER A O 1
ATOM 1438 N N . LEU A 1 193 ? -5.215 8.838 18.518 1.00 88.81 193 LEU A N 1
ATOM 1439 C CA . LEU A 1 193 ? -4.179 7.930 18.024 1.00 88.81 193 LEU A CA 1
ATOM 1440 C C . LEU A 1 193 ? -4.349 6.515 18.592 1.00 88.81 193 LEU A C 1
ATOM 1442 O O . LEU A 1 193 ? -4.337 5.545 17.834 1.00 88.81 193 LEU A O 1
ATOM 1446 N N . LEU A 1 194 ? -4.577 6.386 19.903 1.00 89.12 194 LEU A N 1
ATOM 1447 C CA . LEU A 1 194 ? -4.849 5.100 20.554 1.00 89.12 194 LEU A CA 1
ATOM 1448 C C . LEU A 1 194 ? -6.132 4.461 20.025 1.00 89.12 194 LEU A C 1
ATOM 1450 O O . LEU A 1 194 ? -6.140 3.286 19.660 1.00 89.12 194 LEU A O 1
ATOM 1454 N N . ASN A 1 195 ? -7.199 5.252 19.917 1.00 88.88 195 ASN A N 1
ATOM 1455 C CA . ASN A 1 195 ? -8.472 4.817 19.366 1.00 88.88 195 ASN A CA 1
ATOM 1456 C C . ASN A 1 195 ? -8.309 4.277 17.947 1.00 88.88 195 ASN A C 1
ATOM 1458 O O . ASN A 1 195 ? -8.827 3.200 17.648 1.00 88.88 195 ASN A O 1
ATOM 1462 N N . ARG A 1 196 ? -7.578 4.977 17.078 1.00 89.62 196 ARG A N 1
ATOM 1463 C CA . ARG A 1 196 ? -7.299 4.495 15.724 1.00 89.62 196 ARG A CA 1
ATOM 1464 C C . ARG A 1 196 ? -6.442 3.234 15.740 1.00 89.62 196 ARG A C 1
ATOM 1466 O O . ARG A 1 196 ? -6.772 2.270 15.056 1.00 89.62 196 ARG A O 1
ATOM 1473 N N . GLY A 1 197 ? -5.382 3.208 16.542 1.00 90.69 197 GLY A N 1
ATOM 1474 C CA . GLY A 1 197 ? -4.459 2.080 16.618 1.00 90.69 197 GLY A CA 1
ATOM 1475 C C . GLY A 1 197 ? -5.127 0.777 17.059 1.00 90.69 197 GLY A C 1
ATOM 1476 O O . GLY A 1 197 ? -4.948 -0.242 16.396 1.00 90.69 197 GLY A O 1
ATOM 1477 N N . VAL A 1 198 ? -5.993 0.817 18.081 1.00 91.19 198 VAL A N 1
ATOM 1478 C CA . VAL A 1 198 ? -6.811 -0.339 18.502 1.00 91.19 198 VAL A CA 1
ATOM 1479 C C . VAL A 1 198 ? -7.625 -0.884 17.323 1.00 91.19 198 VAL A C 1
ATOM 1481 O O . VAL A 1 198 ? -7.650 -2.089 17.070 1.00 91.19 198 VAL A O 1
ATOM 1484 N N . ARG A 1 199 ? -8.252 0.008 16.553 1.00 91.06 199 ARG A N 1
ATOM 1485 C CA . ARG A 1 199 ? -9.106 -0.362 15.419 1.00 91.06 199 ARG A CA 1
ATOM 1486 C C . ARG A 1 199 ? -8.299 -0.933 14.256 1.00 91.06 199 ARG A C 1
ATOM 1488 O O . ARG A 1 199 ? -8.700 -1.940 13.683 1.00 91.06 199 ARG A O 1
ATOM 1495 N N . LEU A 1 200 ? -7.144 -0.344 13.949 1.00 89.62 200 LEU A N 1
ATOM 1496 C CA . LEU A 1 200 ? -6.215 -0.864 12.945 1.00 89.62 200 LEU A CA 1
ATOM 1497 C C . LEU A 1 200 ? -5.705 -2.259 13.322 1.00 89.62 200 LEU A C 1
ATOM 1499 O O . LEU A 1 200 ? -5.630 -3.128 12.459 1.00 89.62 200 LEU A O 1
ATOM 1503 N N . THR A 1 201 ? -5.399 -2.511 14.600 1.00 90.25 201 THR A N 1
ATOM 1504 C CA . THR A 1 201 ? -4.976 -3.853 15.032 1.00 90.25 201 THR A CA 1
ATOM 1505 C C . THR A 1 201 ? -6.086 -4.891 14.936 1.00 90.25 201 THR A C 1
ATOM 1507 O O . THR A 1 201 ? -5.798 -6.046 14.634 1.00 90.25 201 THR A O 1
ATOM 1510 N N . GLU A 1 202 ? -7.343 -4.494 15.141 1.00 90.88 202 GLU A N 1
ATOM 1511 C CA . GLU A 1 202 ? -8.487 -5.388 14.953 1.00 90.88 202 GLU A CA 1
ATOM 1512 C C . GLU A 1 202 ? -8.751 -5.674 13.472 1.00 90.88 202 GLU A C 1
ATOM 1514 O O . GLU A 1 202 ? -9.005 -6.816 13.106 1.00 90.88 202 GLU A O 1
ATOM 1519 N N . LEU A 1 203 ? -8.635 -4.651 12.620 1.00 90.62 203 LEU A N 1
ATOM 1520 C CA . LEU A 1 203 ? -8.809 -4.750 11.168 1.00 90.62 203 LEU A CA 1
ATOM 1521 C C . LEU A 1 203 ? -7.784 -5.690 10.518 1.00 90.62 203 LEU A C 1
ATOM 1523 O O . LEU A 1 203 ? -8.055 -6.288 9.485 1.00 90.62 203 LEU A O 1
ATOM 1527 N N . LEU A 1 204 ? -6.599 -5.818 11.119 1.00 88.50 204 LEU A N 1
ATOM 1528 C CA . LEU A 1 204 ? -5.540 -6.707 10.644 1.00 88.50 204 LEU A CA 1
ATOM 1529 C C . LEU A 1 204 ? -5.726 -8.176 11.051 1.00 88.50 204 LEU A C 1
ATOM 1531 O O . LEU A 1 204 ? -4.920 -9.022 10.655 1.00 88.50 204 LEU A O 1
ATOM 1535 N N . LYS A 1 205 ? -6.736 -8.508 11.863 1.00 89.69 205 LYS A N 1
ATOM 1536 C CA . LYS A 1 205 ? -6.972 -9.894 12.273 1.00 89.69 205 LYS A CA 1
ATOM 1537 C C . LYS A 1 205 ? -7.593 -10.678 11.127 1.00 89.69 205 LYS A C 1
ATOM 1539 O O . LYS A 1 205 ? -8.777 -10.551 10.843 1.00 89.69 205 LYS A O 1
ATOM 1544 N N . GLN A 1 206 ? -6.802 -11.561 10.535 1.00 87.44 206 GLN A N 1
ATOM 1545 C CA . GLN A 1 206 ? -7.261 -12.455 9.483 1.00 87.44 206 GLN A CA 1
ATOM 1546 C C . GLN A 1 206 ? -7.443 -13.879 10.017 1.00 87.44 206 GLN A C 1
ATOM 1548 O O . GLN A 1 206 ? -6.605 -14.399 10.756 1.00 87.44 206 GLN A O 1
ATOM 1553 N N . GLY A 1 207 ? -8.546 -14.522 9.627 1.00 85.50 207 GLY A N 1
ATOM 1554 C CA . GLY A 1 207 ? -8.753 -15.948 9.869 1.00 85.50 207 GLY A CA 1
ATOM 1555 C C . GLY A 1 207 ? -7.781 -16.807 9.055 1.00 85.50 207 GLY A C 1
ATOM 1556 O O . GLY A 1 207 ? -7.340 -16.427 7.969 1.00 85.50 207 GLY A O 1
ATOM 1557 N N . GLN A 1 208 ? -7.456 -17.994 9.561 1.00 87.81 208 GLN A N 1
ATOM 1558 C CA . GLN A 1 208 ? -6.608 -18.939 8.837 1.00 87.81 208 GLN A CA 1
ATOM 1559 C C . GLN A 1 208 ? -7.313 -19.440 7.562 1.00 87.81 208 GLN A C 1
ATOM 1561 O O . GLN A 1 208 ? -8.515 -19.693 7.578 1.00 87.81 208 GLN A O 1
ATOM 1566 N N . TYR A 1 209 ? -6.560 -19.607 6.468 1.00 85.94 209 TYR A N 1
ATOM 1567 C CA . TYR A 1 209 ? -7.044 -20.102 5.164 1.00 85.94 209 TYR A CA 1
ATOM 1568 C C . TYR A 1 209 ? -8.100 -19.240 4.455 1.00 85.94 209 TYR A C 1
ATOM 1570 O O . TYR A 1 209 ? -8.760 -19.719 3.536 1.00 85.94 209 TYR A O 1
ATOM 1578 N N . VAL A 1 210 ? -8.233 -17.964 4.817 1.00 84.31 210 VAL A N 1
ATOM 1579 C CA . VAL A 1 210 ? -9.104 -17.017 4.106 1.00 84.31 210 VAL A CA 1
ATOM 1580 C C . VAL A 1 210 ? -8.233 -16.021 3.337 1.00 84.31 210 VAL A C 1
ATOM 1582 O O . VAL A 1 210 ? -8.040 -14.911 3.821 1.00 84.31 210 VAL A O 1
ATOM 1585 N N . PRO A 1 211 ? -7.633 -16.384 2.184 1.00 85.00 211 PRO A N 1
ATOM 1586 C CA . PRO A 1 211 ? -6.850 -15.434 1.401 1.00 85.00 211 PRO A CA 1
ATOM 1587 C C . PRO A 1 211 ? -7.763 -14.339 0.832 1.00 85.00 211 PRO A C 1
ATOM 1589 O O . PRO A 1 211 ? -8.860 -14.616 0.351 1.00 85.00 211 PRO A O 1
ATOM 1592 N N . MET A 1 212 ? -7.292 -13.094 0.875 1.00 83.50 212 MET A N 1
ATOM 1593 C CA . MET A 1 212 ? -7.990 -11.922 0.341 1.00 83.50 212 MET A CA 1
ATOM 1594 C C . MET A 1 212 ? -7.212 -11.382 -0.863 1.00 83.50 212 MET A C 1
ATOM 1596 O O . MET A 1 212 ? -5.982 -11.340 -0.827 1.00 83.50 212 MET A O 1
ATOM 1600 N N . ALA A 1 213 ? -7.916 -10.989 -1.929 1.00 87.94 213 ALA A N 1
ATOM 1601 C CA . ALA A 1 213 ? -7.295 -10.397 -3.114 1.00 87.94 213 ALA A CA 1
ATOM 1602 C C . ALA A 1 213 ? -6.720 -9.003 -2.807 1.00 87.94 213 ALA A C 1
ATOM 1604 O O . ALA A 1 213 ? -7.193 -8.318 -1.897 1.00 87.94 213 ALA A O 1
ATOM 1605 N N . ILE A 1 214 ? -5.717 -8.555 -3.566 1.00 83.31 214 ILE A N 1
ATOM 1606 C CA . ILE A 1 214 ? -4.995 -7.315 -3.242 1.00 83.31 214 ILE A CA 1
ATOM 1607 C C . ILE A 1 214 ? -5.898 -6.081 -3.359 1.00 83.31 214 ILE A C 1
ATOM 1609 O O . ILE A 1 214 ? -5.850 -5.186 -2.521 1.00 83.31 214 ILE A O 1
ATOM 1613 N N . GLU A 1 215 ? -6.802 -6.074 -4.338 1.00 84.88 215 GLU A N 1
ATOM 1614 C CA . GLU A 1 215 ? -7.811 -5.033 -4.520 1.00 84.88 215 GLU A CA 1
ATOM 1615 C C . GLU A 1 215 ? -8.752 -4.901 -3.310 1.00 84.88 215 GLU A C 1
ATOM 1617 O O . GLU A 1 215 ? -9.126 -3.793 -2.925 1.00 84.88 215 GLU A O 1
ATOM 1622 N N . GLU A 1 216 ? -9.090 -6.022 -2.674 1.00 87.94 216 GLU A N 1
ATOM 1623 C CA . GLU A 1 216 ? -9.943 -6.073 -1.487 1.00 87.94 216 GLU A CA 1
ATOM 1624 C C . GLU A 1 216 ? -9.176 -5.583 -0.255 1.00 87.94 216 GLU A C 1
ATOM 1626 O O . GLU A 1 216 ? -9.664 -4.713 0.470 1.00 87.94 216 GLU A O 1
ATOM 1631 N N . GLN A 1 217 ? -7.939 -6.063 -0.078 1.00 87.12 217 GLN A N 1
ATOM 1632 C CA . GLN A 1 217 ? -7.048 -5.636 1.005 1.00 87.12 217 GLN A CA 1
ATOM 1633 C C . GLN A 1 217 ? -6.840 -4.120 0.988 1.00 87.12 217 GLN A C 1
ATOM 1635 O O . GLN A 1 217 ? -6.981 -3.462 2.018 1.00 87.12 217 GLN A O 1
ATOM 1640 N N . VAL A 1 218 ? -6.563 -3.547 -0.187 1.00 84.81 218 VAL A N 1
ATOM 1641 C CA . VAL A 1 218 ? -6.335 -2.105 -0.348 1.00 84.81 218 VAL A CA 1
ATOM 1642 C C . VAL A 1 218 ? -7.564 -1.294 0.075 1.00 84.81 218 VAL A C 1
ATOM 1644 O O . VAL A 1 218 ? -7.413 -0.277 0.752 1.00 84.81 218 VAL A O 1
ATOM 1647 N N . CYS A 1 219 ? -8.777 -1.742 -0.259 1.00 86.88 219 CYS A N 1
ATOM 1648 C CA . CYS A 1 219 ? -10.008 -1.039 0.115 1.00 86.88 219 CYS A CA 1
ATOM 1649 C C . CYS A 1 219 ? -10.294 -1.109 1.623 1.00 86.88 219 CYS A C 1
ATOM 1651 O O . CYS A 1 219 ? -10.706 -0.112 2.220 1.00 86.88 219 CYS A O 1
ATOM 1653 N N . VAL A 1 220 ? -10.060 -2.265 2.251 1.00 89.12 220 VAL A N 1
ATOM 1654 C CA . VAL A 1 220 ? -10.231 -2.445 3.703 1.00 89.12 220 VAL A CA 1
ATOM 1655 C C . VAL A 1 220 ? -9.227 -1.579 4.467 1.00 89.12 220 VAL A C 1
ATOM 1657 O O . VAL A 1 220 ? -9.613 -0.793 5.334 1.00 89.12 220 VAL A O 1
ATOM 1660 N N . ILE A 1 221 ? -7.949 -1.643 4.087 1.00 87.88 221 ILE A N 1
ATOM 1661 C CA . ILE A 1 221 ? -6.870 -0.855 4.698 1.00 87.88 221 ILE A CA 1
ATOM 1662 C C . ILE A 1 221 ? -7.122 0.651 4.526 1.00 87.88 221 ILE A C 1
ATOM 1664 O O . ILE A 1 221 ? -6.912 1.431 5.458 1.00 87.88 221 ILE A O 1
ATOM 1668 N N . TYR A 1 222 ? -7.641 1.072 3.370 1.00 88.12 222 TYR A N 1
ATOM 1669 C CA . TYR A 1 222 ? -8.014 2.463 3.113 1.00 88.12 222 TYR A CA 1
ATOM 1670 C C . TYR A 1 222 ? -9.015 3.017 4.132 1.00 88.12 222 TYR A C 1
ATOM 1672 O O . TYR A 1 222 ? -8.827 4.132 4.630 1.00 88.12 222 TYR A O 1
ATOM 1680 N N . ALA A 1 223 ? -10.047 2.242 4.478 1.00 88.31 223 ALA A N 1
ATOM 1681 C CA . ALA A 1 223 ? -11.056 2.661 5.446 1.00 88.31 223 ALA A CA 1
ATOM 1682 C C . ALA A 1 223 ? -10.449 2.916 6.839 1.00 88.31 223 ALA A C 1
ATOM 1684 O O . ALA A 1 223 ? -10.805 3.897 7.498 1.00 88.31 223 ALA A O 1
ATOM 1685 N N . GLY A 1 224 ? -9.495 2.076 7.257 1.00 87.50 224 GLY A N 1
ATOM 1686 C CA . GLY A 1 224 ? -8.769 2.234 8.518 1.00 87.50 224 GLY A CA 1
ATOM 1687 C C . GLY A 1 224 ? -7.844 3.454 8.530 1.00 87.50 224 GLY A C 1
ATOM 1688 O O . GLY A 1 224 ? -7.965 4.312 9.400 1.00 87.50 224 GLY A O 1
ATOM 1689 N N . VAL A 1 225 ? -6.961 3.578 7.535 1.00 84.75 225 VAL A N 1
ATOM 1690 C CA . VAL A 1 225 ? -5.908 4.617 7.494 1.00 84.75 225 VAL A CA 1
ATOM 1691 C C . VAL A 1 225 ? -6.471 6.031 7.336 1.00 84.75 225 VAL A C 1
ATOM 1693 O O . VAL A 1 225 ? -5.907 7.001 7.836 1.00 84.75 225 VAL A O 1
ATOM 1696 N N . ARG A 1 226 ? -7.602 6.192 6.640 1.00 85.12 226 ARG A N 1
ATOM 1697 C CA . ARG A 1 226 ? -8.266 7.501 6.505 1.00 85.12 226 ARG A CA 1
ATOM 1698 C C . ARG A 1 226 ? -9.122 7.882 7.718 1.00 85.12 226 ARG A C 1
ATOM 1700 O O . ARG A 1 226 ? -9.712 8.962 7.710 1.00 85.12 226 ARG A O 1
ATOM 1707 N N . GLY A 1 227 ? -9.186 7.032 8.745 1.00 85.69 227 GLY A N 1
ATOM 1708 C CA . GLY A 1 227 ? -9.937 7.289 9.975 1.00 85.69 227 GLY A CA 1
ATOM 1709 C C . GLY A 1 227 ? -11.454 7.171 9.811 1.00 85.69 227 GLY A C 1
ATOM 1710 O O . GLY A 1 227 ? -12.213 7.707 10.616 1.00 85.69 227 GLY A O 1
ATOM 1711 N N . HIS A 1 228 ? -11.939 6.474 8.777 1.00 87.06 228 HIS A N 1
ATOM 1712 C CA . HIS A 1 228 ? -13.381 6.266 8.600 1.00 87.06 228 HIS A CA 1
ATOM 1713 C C . HIS A 1 228 ? -13.967 5.311 9.649 1.00 87.06 228 HIS A C 1
ATOM 1715 O O . HIS A 1 228 ? -15.168 5.352 9.912 1.00 87.06 228 HIS A O 1
ATOM 1721 N N . LEU A 1 229 ? -13.116 4.496 10.278 1.00 85.94 229 LEU A N 1
ATOM 1722 C CA . LEU A 1 229 ? -13.493 3.537 11.317 1.00 85.94 229 LEU A CA 1
ATOM 1723 C C . LEU A 1 229 ? -13.384 4.104 12.741 1.00 85.94 229 LEU A C 1
ATOM 1725 O O . LEU A 1 229 ? -13.803 3.432 13.679 1.00 85.94 229 LEU A O 1
ATOM 1729 N N . ASP A 1 230 ? -12.892 5.336 12.923 1.00 86.75 230 ASP A N 1
ATOM 1730 C CA . ASP A 1 230 ? -12.611 5.921 14.248 1.00 86.75 230 ASP A CA 1
ATOM 1731 C C . ASP A 1 230 ? -13.868 6.011 15.142 1.00 86.75 230 ASP A C 1
ATOM 1733 O O . ASP A 1 230 ? -13.769 5.971 16.365 1.00 86.75 230 ASP A O 1
ATOM 1737 N N . LYS A 1 231 ? -15.066 6.077 14.542 1.00 85.19 231 LYS A N 1
ATOM 1738 C CA . LYS A 1 231 ? -16.358 6.130 15.257 1.00 85.19 231 LYS A CA 1
ATOM 1739 C C . LYS A 1 231 ? -16.952 4.760 15.598 1.00 85.19 231 LYS A C 1
ATOM 1741 O O . LYS A 1 231 ? -17.920 4.703 16.347 1.00 85.19 231 LYS A O 1
ATOM 1746 N N . LEU A 1 232 ? -16.432 3.676 15.025 1.00 86.12 232 LEU A N 1
ATOM 1747 C CA . LEU A 1 232 ? -16.943 2.324 15.257 1.00 86.12 232 LEU A CA 1
ATOM 1748 C C . LEU A 1 232 ? -16.300 1.717 16.502 1.00 86.12 232 LEU A C 1
ATOM 1750 O O . LEU A 1 232 ? -15.135 1.990 16.786 1.00 86.12 232 LEU A O 1
ATOM 1754 N N . ASP A 1 233 ? -17.031 0.877 17.231 1.00 89.12 233 ASP A N 1
ATOM 1755 C CA . ASP A 1 233 ? -16.450 0.139 18.355 1.00 89.12 233 ASP A CA 1
ATOM 1756 C C . ASP A 1 233 ? -15.500 -0.963 17.859 1.00 89.12 233 ASP A C 1
ATOM 1758 O O . ASP A 1 233 ? -15.811 -1.628 16.862 1.00 89.12 233 ASP A O 1
ATOM 1762 N N . PRO A 1 234 ? -14.395 -1.244 18.578 1.00 88.31 234 PRO A N 1
ATOM 1763 C CA . PRO A 1 234 ? -13.424 -2.266 18.188 1.00 88.31 234 PRO A CA 1
ATOM 1764 C C . PRO A 1 234 ? -14.049 -3.641 17.925 1.00 88.31 234 PRO A C 1
ATOM 1766 O O . PRO A 1 234 ? -13.783 -4.261 16.902 1.00 88.31 234 PRO A O 1
ATOM 1769 N N . SER A 1 235 ? -14.972 -4.093 18.776 1.00 90.44 235 SER A N 1
ATOM 1770 C CA . SER A 1 235 ? -15.600 -5.419 18.658 1.00 90.44 235 SER A CA 1
ATOM 1771 C C . SER A 1 235 ? -16.427 -5.62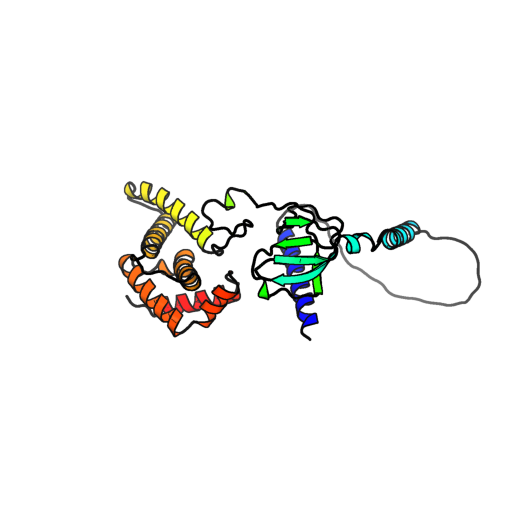2 17.382 1.00 90.44 235 SER A C 1
ATOM 1773 O O . SER A 1 235 ? -16.788 -6.749 17.047 1.00 90.44 235 SER A O 1
ATOM 1775 N N . LYS A 1 236 ? -16.776 -4.540 16.679 1.00 89.50 236 LYS A N 1
ATOM 1776 C CA . LYS A 1 236 ? -17.628 -4.568 15.484 1.00 89.50 236 LYS A CA 1
ATOM 1777 C C . LYS A 1 236 ? -16.822 -4.539 14.182 1.00 89.50 236 LYS A C 1
ATOM 1779 O O . LYS A 1 236 ? -17.409 -4.698 13.114 1.00 89.50 236 LYS A O 1
ATOM 1784 N N . ILE A 1 237 ? -15.497 -4.403 14.251 1.00 90.69 237 ILE A N 1
ATOM 1785 C CA . ILE A 1 237 ? -14.629 -4.231 13.076 1.00 90.69 237 ILE A CA 1
ATOM 1786 C C . ILE A 1 237 ? -14.583 -5.478 12.199 1.00 90.69 237 ILE A C 1
ATOM 1788 O O . ILE A 1 237 ? -14.721 -5.363 10.988 1.00 90.69 237 ILE A O 1
ATOM 1792 N N . THR A 1 238 ? -14.497 -6.672 12.783 1.00 89.50 238 THR A N 1
ATOM 1793 C CA . THR A 1 238 ? -14.503 -7.921 12.001 1.00 89.50 238 THR A CA 1
ATOM 1794 C C . THR A 1 238 ? -15.822 -8.112 11.242 1.00 89.50 238 THR A C 1
ATOM 1796 O O . THR A 1 238 ? -15.841 -8.578 10.106 1.00 89.50 238 THR A O 1
ATOM 1799 N N . LYS A 1 239 ? -16.953 -7.705 11.842 1.00 90.62 239 LYS A N 1
ATOM 1800 C CA . LYS A 1 239 ? -18.265 -7.733 11.170 1.00 90.62 239 LYS A CA 1
ATOM 1801 C C . LYS A 1 239 ? -18.352 -6.678 10.070 1.00 90.62 239 LYS A C 1
ATOM 1803 O O . LYS A 1 239 ? -18.905 -6.951 9.008 1.00 90.62 239 LYS A O 1
ATOM 1808 N N . PHE A 1 240 ? -17.807 -5.489 10.330 1.00 91.75 240 PHE A N 1
ATOM 1809 C CA . PHE A 1 240 ? -17.700 -4.423 9.341 1.00 91.75 240 PHE A CA 1
ATOM 1810 C C . PHE A 1 240 ? -16.897 -4.886 8.126 1.00 91.75 240 PHE A C 1
ATOM 1812 O O . PHE A 1 240 ? -17.379 -4.732 7.012 1.00 91.75 240 PHE A O 1
ATOM 1819 N N . GLU A 1 241 ? -15.726 -5.494 8.328 1.00 89.69 241 GLU A N 1
ATOM 1820 C CA . GLU A 1 241 ? -14.868 -5.995 7.251 1.00 89.69 241 GLU A CA 1
ATOM 1821 C C . GLU A 1 241 ? -15.633 -6.969 6.348 1.00 89.69 241 GLU A C 1
ATOM 1823 O O . GLU A 1 241 ? -15.711 -6.765 5.139 1.00 89.69 241 GLU A O 1
ATOM 1828 N N . GLN A 1 242 ? -16.279 -7.980 6.932 1.00 89.69 242 GLN A N 1
ATOM 1829 C CA . GLN A 1 242 ? -17.038 -8.975 6.172 1.00 89.69 242 GLN A CA 1
ATOM 1830 C C . GLN A 1 242 ? -18.196 -8.348 5.385 1.00 89.69 242 GLN A C 1
ATOM 1832 O O . GLN A 1 242 ? -18.378 -8.647 4.202 1.00 89.69 242 GLN A O 1
ATOM 1837 N N . ALA A 1 243 ? -18.967 -7.461 6.017 1.00 91.44 243 ALA A N 1
ATOM 1838 C CA . ALA A 1 243 ? -20.090 -6.787 5.372 1.00 91.44 243 ALA A CA 1
ATOM 1839 C C . ALA A 1 243 ? -19.624 -5.810 4.278 1.00 91.44 243 ALA A C 1
ATOM 1841 O O . ALA A 1 243 ? -20.229 -5.735 3.207 1.00 91.44 243 ALA A O 1
ATOM 1842 N N . PHE A 1 244 ? -18.523 -5.099 4.514 1.00 91.25 244 PHE A N 1
ATOM 1843 C CA . PHE A 1 244 ? -17.934 -4.162 3.565 1.00 91.25 244 PHE A CA 1
ATOM 1844 C C . PHE A 1 244 ? -17.362 -4.889 2.346 1.00 91.25 244 PHE A C 1
ATOM 1846 O O . PHE A 1 244 ? -17.615 -4.483 1.213 1.00 91.25 244 PHE A O 1
ATOM 1853 N N . LEU A 1 245 ? -16.678 -6.018 2.551 1.00 90.12 245 LEU A N 1
ATOM 1854 C CA . LEU A 1 245 ? -16.191 -6.869 1.466 1.00 90.12 245 LEU A CA 1
ATOM 1855 C C . LEU A 1 245 ? -17.340 -7.409 0.606 1.00 90.12 245 LEU A C 1
ATOM 1857 O O . LEU A 1 245 ? -17.240 -7.407 -0.622 1.00 90.12 245 LEU A O 1
ATOM 1861 N N . GLN A 1 246 ? -18.451 -7.830 1.218 1.00 90.19 246 GLN A N 1
ATOM 1862 C CA . GLN A 1 246 ? -19.646 -8.248 0.476 1.00 90.19 246 GLN A CA 1
ATOM 1863 C C . GLN A 1 246 ? -20.255 -7.092 -0.327 1.00 90.19 246 GLN A C 1
ATOM 1865 O O . GLN A 1 246 ? -20.614 -7.274 -1.491 1.00 90.19 246 GLN A O 1
ATOM 1870 N N . HIS A 1 247 ? -20.330 -5.897 0.262 1.00 90.56 247 HIS A N 1
ATOM 1871 C CA . HIS A 1 247 ? -20.842 -4.704 -0.405 1.00 90.56 247 HIS A CA 1
ATOM 1872 C C . HIS A 1 247 ? -19.975 -4.290 -1.606 1.00 90.56 247 HIS A C 1
ATOM 1874 O O . HIS A 1 247 ? -20.509 -4.062 -2.691 1.00 90.56 247 HIS A O 1
ATOM 1880 N N . LEU A 1 248 ? -18.644 -4.290 -1.459 1.00 88.81 248 LEU A N 1
ATOM 1881 C CA . LEU A 1 248 ? -17.708 -4.009 -2.553 1.00 88.81 248 LEU A CA 1
ATOM 1882 C C . LEU A 1 248 ? -17.835 -5.027 -3.691 1.00 88.81 248 LEU A C 1
ATOM 1884 O O . LEU A 1 248 ? -17.945 -4.644 -4.855 1.00 88.81 248 LEU A O 1
ATOM 1888 N N . LYS A 1 249 ? -17.893 -6.323 -3.359 1.00 88.56 249 LYS A N 1
ATOM 1889 C CA . LYS A 1 249 ? -18.069 -7.403 -4.344 1.00 88.56 249 LYS A CA 1
ATOM 1890 C C . LYS A 1 249 ? -19.420 -7.342 -5.051 1.00 88.56 249 LYS A C 1
ATOM 1892 O O . LYS A 1 249 ? -19.507 -7.741 -6.211 1.00 88.56 249 LYS A O 1
ATOM 1897 N N . GLY A 1 250 ? -20.466 -6.891 -4.363 1.00 89.31 250 GLY A N 1
ATOM 1898 C CA . GLY A 1 250 ? -21.821 -6.811 -4.901 1.00 89.31 250 GLY A CA 1
ATOM 1899 C C . GLY A 1 250 ? -22.059 -5.578 -5.771 1.00 89.31 250 GLY A C 1
ATOM 1900 O O . GLY A 1 250 ? -22.591 -5.708 -6.870 1.00 89.31 250 GLY A O 1
ATOM 1901 N N . GLN A 1 251 ? -21.673 -4.396 -5.286 1.00 86.88 251 GLN A N 1
ATOM 1902 C CA . GLN A 1 251 ? -22.098 -3.110 -5.855 1.00 86.88 251 GLN A CA 1
ATOM 1903 C C . GLN A 1 251 ? -20.975 -2.325 -6.544 1.00 86.88 251 GLN A C 1
ATOM 1905 O O . GLN A 1 251 ? -21.264 -1.547 -7.450 1.00 86.88 251 GLN A O 1
ATOM 1910 N N . HIS A 1 252 ? -19.709 -2.543 -6.169 1.00 85.31 252 HIS A N 1
ATOM 1911 C CA . HIS A 1 252 ? -18.580 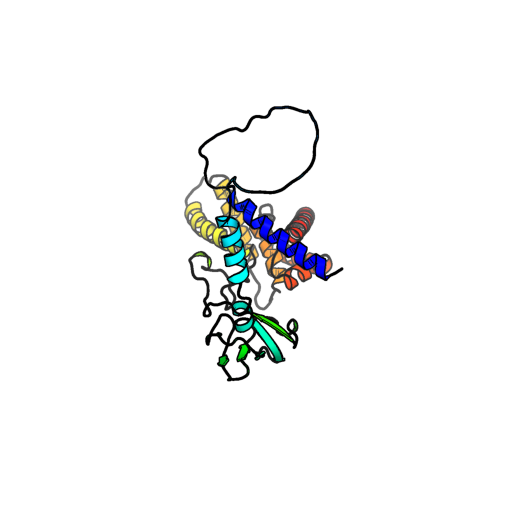-1.691 -6.574 1.00 85.31 252 HIS A CA 1
ATOM 1912 C C . HIS A 1 252 ? -17.401 -2.481 -7.161 1.00 85.31 252 HIS A C 1
ATOM 1914 O O . HIS A 1 252 ? -16.233 -2.255 -6.829 1.00 85.31 252 HIS A O 1
ATOM 1920 N N . LYS A 1 253 ? -17.699 -3.418 -8.070 1.00 87.50 253 LYS A N 1
ATOM 1921 C CA . LYS A 1 253 ? -16.666 -4.166 -8.811 1.00 87.50 253 LYS A CA 1
ATOM 1922 C C . LYS A 1 253 ? -15.807 -3.269 -9.707 1.00 87.50 253 LYS A C 1
ATOM 1924 O O . LYS A 1 253 ? -14.637 -3.564 -9.923 1.00 87.50 253 LYS A O 1
ATOM 1929 N N . ASP A 1 254 ? -16.365 -2.159 -10.180 1.00 87.50 254 ASP A N 1
ATOM 1930 C CA . ASP A 1 254 ? -15.686 -1.158 -11.007 1.00 87.50 254 ASP A CA 1
ATOM 1931 C C . ASP A 1 254 ? -14.466 -0.541 -10.302 1.00 87.50 254 ASP A C 1
ATOM 1933 O O . ASP A 1 254 ? -13.417 -0.310 -10.917 1.00 87.50 254 ASP A O 1
ATOM 1937 N N . VAL A 1 255 ? -14.583 -0.305 -8.994 1.00 85.38 255 VAL A N 1
ATOM 1938 C CA . VAL A 1 255 ? -13.491 0.210 -8.165 1.00 85.38 255 VAL A CA 1
ATOM 1939 C C . VAL A 1 255 ? -12.409 -0.852 -7.985 1.00 85.38 255 VAL A C 1
ATOM 1941 O O . VAL A 1 255 ? -11.230 -0.544 -8.158 1.00 85.38 255 VAL A O 1
ATOM 1944 N N . LEU A 1 256 ? -12.794 -2.104 -7.724 1.00 85.19 256 LEU A N 1
ATOM 1945 C CA . LEU A 1 256 ? -11.857 -3.224 -7.579 1.00 85.19 256 LEU A CA 1
ATOM 1946 C C . LEU A 1 256 ? -11.051 -3.465 -8.867 1.00 85.19 256 LEU A C 1
ATOM 1948 O O . LEU A 1 256 ? -9.826 -3.581 -8.818 1.00 85.19 256 LEU A O 1
ATOM 1952 N N . GLU A 1 257 ? -11.703 -3.446 -10.032 1.00 85.88 257 GLU A N 1
ATOM 1953 C CA . GLU A 1 257 ? -11.032 -3.573 -11.334 1.00 85.88 257 GLU A CA 1
ATOM 1954 C C . GLU A 1 257 ? -10.098 -2.393 -11.628 1.00 85.88 257 GLU A C 1
ATOM 1956 O O . GLU A 1 257 ? -8.999 -2.575 -12.165 1.00 85.88 257 GLU A O 1
ATOM 1961 N N . SER A 1 258 ? -10.506 -1.180 -11.244 1.00 82.81 258 SER A N 1
ATOM 1962 C CA . SER A 1 258 ? -9.684 0.022 -11.397 1.00 82.81 258 SER A CA 1
ATOM 1963 C C . SER A 1 258 ? -8.413 -0.047 -10.553 1.00 82.81 258 SER A C 1
ATOM 1965 O O . SER A 1 258 ? -7.346 0.328 -11.042 1.00 82.81 258 SER A O 1
ATOM 1967 N N . VAL A 1 259 ? -8.514 -0.540 -9.315 1.00 82.25 259 VAL A N 1
ATOM 1968 C CA . VAL A 1 259 ? -7.369 -0.739 -8.413 1.00 82.25 259 VAL A CA 1
ATOM 1969 C C . VAL A 1 259 ? -6.448 -1.827 -8.959 1.00 82.25 259 VAL A C 1
ATOM 1971 O O . VAL A 1 259 ? -5.245 -1.601 -9.068 1.00 82.25 259 VAL A O 1
ATOM 1974 N N . ARG A 1 260 ? -7.008 -2.958 -9.400 1.00 81.81 260 ARG A N 1
ATOM 1975 C CA . ARG A 1 260 ? -6.240 -4.077 -9.961 1.00 81.81 260 ARG A CA 1
ATOM 1976 C C . ARG A 1 260 ? -5.484 -3.715 -11.240 1.00 81.81 260 ARG A C 1
ATOM 1978 O O . ARG A 1 260 ? -4.377 -4.187 -11.457 1.00 81.81 260 ARG A O 1
ATOM 1985 N N . SER A 1 261 ? -6.083 -2.901 -12.108 1.00 82.06 261 SER A N 1
ATOM 1986 C CA . SER A 1 261 ? -5.481 -2.566 -13.406 1.00 82.06 261 SER A CA 1
ATOM 1987 C C . SER A 1 261 ? -4.416 -1.479 -13.299 1.00 82.06 261 SER A C 1
ATOM 1989 O O . SER A 1 261 ? -3.452 -1.478 -14.059 1.00 82.06 261 SER A O 1
ATOM 1991 N N . LYS A 1 262 ? -4.620 -0.509 -12.400 1.00 74.50 262 LYS A N 1
ATOM 1992 C CA . LYS A 1 262 ? -3.742 0.662 -12.278 1.00 74.50 262 LYS A CA 1
ATOM 1993 C C . LYS A 1 262 ? -2.639 0.474 -11.240 1.00 74.50 262 LYS A C 1
ATOM 1995 O O . LYS A 1 262 ? -1.703 1.261 -11.261 1.00 74.50 262 LYS A O 1
ATOM 2000 N N . ASN A 1 263 ? -2.762 -0.505 -10.336 1.00 68.88 263 ASN A N 1
ATOM 2001 C CA . ASN A 1 263 ? -1.871 -0.729 -9.186 1.00 68.88 263 ASN A CA 1
ATOM 2002 C C . ASN A 1 263 ? -1.657 0.514 -8.293 1.00 68.88 263 ASN A C 1
ATOM 2004 O O . ASN A 1 263 ? -0.805 0.525 -7.410 1.00 68.88 263 ASN A O 1
ATOM 2008 N N . GLU A 1 264 ? -2.460 1.564 -8.484 1.00 70.06 264 GLU A N 1
ATOM 2009 C CA . GLU A 1 264 ? -2.387 2.825 -7.763 1.00 70.06 264 GLU A CA 1
ATOM 2010 C C . GLU A 1 264 ? -3.789 3.369 -7.485 1.00 70.06 264 GLU A C 1
ATOM 2012 O O . GLU A 1 264 ? -4.702 3.287 -8.314 1.00 70.06 264 GLU A O 1
ATOM 2017 N N . ILE A 1 265 ? -3.938 4.024 -6.331 1.00 72.81 265 ILE A N 1
ATOM 2018 C CA . ILE A 1 265 ? -5.124 4.823 -6.029 1.00 72.81 265 ILE A CA 1
ATOM 2019 C C . ILE A 1 265 ? -4.954 6.193 -6.686 1.00 72.81 265 ILE A C 1
ATOM 2021 O O . ILE A 1 265 ? -4.234 7.063 -6.186 1.00 72.81 265 ILE A O 1
ATOM 2025 N N . THR A 1 266 ? -5.618 6.388 -7.825 1.00 79.69 266 THR A N 1
ATOM 2026 C CA . THR A 1 266 ? -5.707 7.704 -8.465 1.00 79.69 266 THR A CA 1
ATOM 2027 C C . THR A 1 266 ? -6.627 8.634 -7.660 1.00 79.69 266 THR A C 1
ATOM 2029 O O . THR A 1 266 ? -7.493 8.153 -6.927 1.00 79.69 266 THR A O 1
ATOM 2032 N N . PRO A 1 267 ? -6.510 9.969 -7.807 1.00 82.25 267 PRO A N 1
ATOM 2033 C CA . PRO A 1 267 ? -7.366 10.919 -7.085 1.00 82.25 267 PRO A CA 1
ATOM 2034 C C . PRO A 1 267 ? -8.867 10.715 -7.348 1.00 82.25 267 PRO A C 1
ATOM 2036 O O . PRO A 1 267 ? -9.694 10.951 -6.475 1.00 82.25 267 PRO A O 1
ATOM 2039 N N . GLU A 1 268 ? -9.220 10.244 -8.546 1.00 84.50 268 GLU A N 1
ATOM 2040 C CA . GLU A 1 268 ? -10.599 9.908 -8.916 1.00 84.50 268 GLU A CA 1
ATOM 2041 C C . GLU A 1 268 ? -11.113 8.683 -8.148 1.00 84.50 268 GLU A C 1
ATOM 2043 O O . GLU A 1 268 ? -12.234 8.690 -7.644 1.00 84.50 268 GLU A O 1
ATOM 2048 N N . THR A 1 269 ? -10.287 7.639 -8.033 1.00 83.00 269 THR A N 1
ATOM 2049 C CA . THR A 1 269 ? -10.625 6.430 -7.273 1.00 83.00 269 THR A CA 1
ATOM 2050 C C . THR A 1 269 ? -10.682 6.722 -5.771 1.00 83.00 269 THR A C 1
ATOM 2052 O O . THR A 1 269 ? -11.558 6.195 -5.097 1.00 83.00 269 THR A O 1
ATOM 2055 N N . ASP A 1 270 ? -9.814 7.602 -5.255 1.00 85.00 270 ASP A N 1
ATOM 2056 C CA . ASP A 1 270 ? -9.823 8.065 -3.854 1.00 85.00 270 ASP A CA 1
ATOM 2057 C C . ASP A 1 270 ? -11.143 8.766 -3.500 1.00 85.00 270 ASP A C 1
ATOM 2059 O O . ASP A 1 270 ? -11.759 8.448 -2.485 1.00 85.00 270 ASP A O 1
ATOM 2063 N N . ALA A 1 271 ? -11.625 9.670 -4.361 1.00 89.00 271 ALA A N 1
ATOM 2064 C CA . ALA A 1 271 ? -12.893 10.364 -4.144 1.00 89.00 271 ALA A CA 1
ATOM 2065 C C . ALA A 1 271 ? -14.088 9.395 -4.118 1.00 89.00 271 ALA A C 1
ATOM 2067 O O . ALA A 1 271 ? -14.922 9.472 -3.216 1.00 89.00 271 ALA A O 1
ATOM 2068 N N . LYS A 1 272 ? -14.130 8.444 -5.061 1.00 88.81 272 LYS A N 1
ATOM 2069 C CA . LYS A 1 272 ? -15.173 7.409 -5.113 1.00 88.81 272 LYS A CA 1
ATOM 2070 C C . LYS 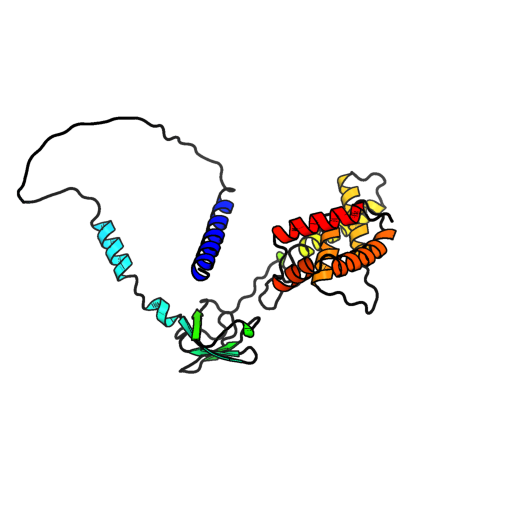A 1 272 ? -15.131 6.488 -3.896 1.00 88.81 272 LYS A C 1
ATOM 2072 O O . LYS A 1 272 ? -16.161 6.246 -3.278 1.00 88.81 272 LYS A O 1
ATOM 2077 N N . LEU A 1 273 ? -13.946 5.999 -3.524 1.00 86.69 273 LEU A N 1
ATOM 2078 C CA . LEU A 1 273 ? -13.770 5.146 -2.345 1.00 86.69 273 LEU A CA 1
ATOM 2079 C C . LEU A 1 273 ? -14.214 5.857 -1.070 1.00 86.69 273 LEU A C 1
ATOM 2081 O O . LEU A 1 273 ? -14.900 5.259 -0.247 1.00 86.69 273 LEU A O 1
ATOM 2085 N N . LYS A 1 274 ? -13.875 7.139 -0.920 1.00 90.44 274 LYS A N 1
ATOM 2086 C CA . LYS A 1 274 ? -14.316 7.944 0.219 1.00 90.44 274 LYS A CA 1
ATOM 2087 C C . LYS A 1 274 ? -15.840 8.019 0.310 1.00 90.44 274 LYS A C 1
ATOM 2089 O O . LYS A 1 274 ? -16.381 7.839 1.397 1.00 90.44 274 LYS A O 1
ATOM 2094 N N . GLU A 1 275 ? -16.523 8.269 -0.804 1.00 91.56 275 GLU A N 1
ATOM 2095 C CA . GLU A 1 275 ? -17.987 8.332 -0.842 1.00 91.56 275 GLU A CA 1
ATOM 2096 C C . GLU A 1 275 ? -18.618 6.977 -0.489 1.00 91.56 275 GLU A C 1
ATOM 2098 O O . GLU A 1 275 ? -19.481 6.909 0.385 1.00 91.56 275 GLU A O 1
ATOM 2103 N N . ILE A 1 276 ? -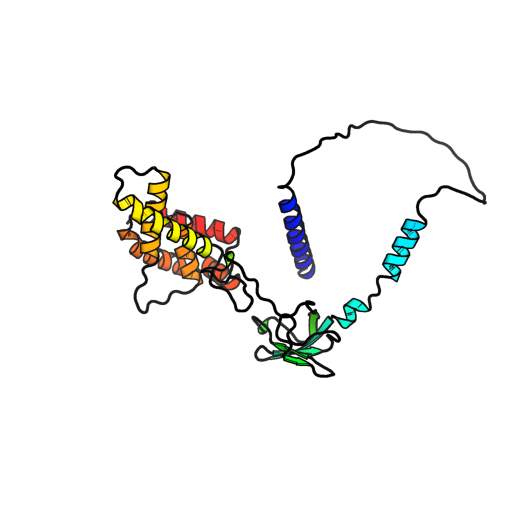18.120 5.886 -1.079 1.00 90.06 276 ILE A N 1
ATOM 2104 C CA . ILE A 1 276 ? -18.586 4.518 -0.800 1.00 90.06 276 ILE A CA 1
ATOM 2105 C C . ILE A 1 276 ? -18.416 4.181 0.683 1.00 90.06 276 ILE A C 1
ATOM 2107 O O . ILE A 1 276 ? -19.356 3.720 1.329 1.00 90.06 276 ILE A O 1
ATOM 2111 N N . VAL A 1 277 ? -17.237 4.448 1.251 1.00 89.75 277 VAL A N 1
ATOM 2112 C CA . VAL A 1 277 ? -16.957 4.166 2.663 1.00 89.75 277 VAL A CA 1
ATOM 2113 C C . VAL A 1 277 ? -17.837 5.021 3.576 1.00 89.75 277 VAL A C 1
ATOM 2115 O O . VAL A 1 277 ? -18.366 4.504 4.554 1.00 89.75 277 VAL A O 1
ATOM 2118 N N . GLN A 1 278 ? -18.048 6.305 3.274 1.00 89.62 278 GLN A N 1
ATOM 2119 C CA . GLN A 1 278 ? -18.913 7.170 4.087 1.00 89.62 278 GLN A CA 1
ATOM 2120 C C . GLN A 1 278 ? -20.386 6.744 4.036 1.00 89.62 278 GLN A C 1
ATOM 2122 O O . GLN A 1 278 ? -21.052 6.691 5.076 1.00 89.62 278 GLN A O 1
ATOM 2127 N N . ASN A 1 279 ? -20.884 6.390 2.853 1.00 90.12 279 ASN A N 1
ATOM 2128 C CA . ASN A 1 279 ? -22.242 5.880 2.674 1.00 90.12 279 ASN A CA 1
ATOM 2129 C C . ASN A 1 279 ? -22.420 4.541 3.396 1.00 90.12 279 ASN A C 1
ATOM 2131 O O . ASN A 1 279 ? -23.415 4.325 4.087 1.00 90.12 279 ASN A O 1
ATOM 2135 N N . PHE A 1 280 ? -21.419 3.666 3.321 1.00 89.62 280 PHE A N 1
ATOM 2136 C CA . PHE A 1 280 ? -21.465 2.383 4.002 1.00 89.62 280 PHE A CA 1
ATOM 2137 C C . PHE A 1 280 ? -21.394 2.537 5.525 1.00 89.62 280 PHE A C 1
ATOM 2139 O O . PHE A 1 280 ? -22.241 1.990 6.218 1.00 89.62 280 PHE A O 1
ATOM 2146 N N . VAL A 1 281 ? -20.461 3.330 6.063 1.00 87.38 281 VAL A N 1
ATOM 2147 C CA . VAL A 1 281 ? -20.333 3.564 7.516 1.00 87.38 281 VAL A CA 1
ATOM 2148 C C . VAL A 1 281 ? -21.588 4.217 8.101 1.00 87.38 281 VAL A C 1
ATOM 2150 O O . VAL A 1 281 ? -21.986 3.881 9.211 1.00 87.38 281 VAL A O 1
ATOM 2153 N N . SER A 1 282 ? -22.241 5.124 7.369 1.00 86.00 282 SER A N 1
ATOM 2154 C CA . SER A 1 282 ? -23.501 5.735 7.822 1.00 86.00 282 SER A CA 1
ATOM 2155 C C . SER A 1 282 ? -24.688 4.767 7.772 1.00 86.00 282 SER A C 1
ATOM 2157 O O . SER A 1 282 ? -25.547 4.810 8.653 1.00 86.00 282 SER A O 1
ATOM 2159 N N . SER A 1 283 ? -24.721 3.865 6.787 1.00 84.94 283 SER A N 1
ATOM 2160 C CA . SER A 1 283 ? -25.718 2.792 6.710 1.00 84.94 283 SER A CA 1
ATOM 2161 C C . SER A 1 283 ? -25.445 1.645 7.689 1.00 84.94 283 SER A C 1
ATOM 2163 O O . SER A 1 283 ? -26.368 0.911 8.052 1.00 84.94 283 SER A O 1
ATOM 2165 N N . PHE A 1 284 ? -24.193 1.453 8.097 1.00 83.44 284 PHE A N 1
ATOM 2166 C CA . PHE A 1 284 ? -23.764 0.354 8.948 1.00 83.44 284 PHE A CA 1
ATOM 2167 C C . PHE A 1 284 ? -24.122 0.648 10.406 1.00 83.44 284 PHE A C 1
ATOM 2169 O O . PHE A 1 284 ? -23.347 1.215 11.175 1.00 83.44 284 PHE A O 1
ATOM 2176 N N . LYS A 1 285 ? -25.330 0.243 10.798 1.00 63.97 285 LYS A N 1
ATOM 2177 C CA . LYS A 1 285 ? -25.690 0.098 12.208 1.00 63.97 285 LYS A CA 1
ATOM 2178 C C . LYS A 1 285 ? -25.221 -1.264 12.689 1.00 63.97 285 LYS A C 1
ATOM 2180 O O . LYS A 1 285 ? -25.683 -2.291 12.199 1.00 63.97 285 LYS A O 1
ATOM 2185 N N . ALA A 1 286 ? -24.304 -1.241 13.640 1.00 49.78 286 ALA A N 1
ATOM 2186 C CA . ALA A 1 286 ? -23.774 -2.424 14.293 1.00 49.78 286 ALA A CA 1
ATOM 2187 C C . ALA A 1 286 ? -24.456 -2.695 15.631 1.00 49.78 286 ALA A C 1
ATOM 2189 O O . ALA A 1 286 ? -24.761 -1.709 16.344 1.00 49.78 286 ALA A O 1
#

Sequence (286 aa):
MKRALISLVRQRALARSVESAKYLGSNNVLTLSTTTSRSISTSSTNYAAAQSSQTTPEVSSILEQKILGHQSKQDLEETGRVLTIGDGIARVYGLKNIQAEEMGMALNLEPDNVGVVVFGNDRLIKEGDIVKRTGAIVDVPIGDELLGRVVDALGNPIDGKVSGKMKLELAQYREVAAFAQFGSDLDAATQSLLNRGVRLTELLKQGQYVPMAIEEQVCVIYAGVRGHLDKLDPSKITKFEQAFLQHLKGQHKDVLESVRSKNEITPETDAKLKEIVQNFVSSFKA

Secondary structure (DSSP, 8-state):
-HHHHHHHHHHHHHHHHHHGGGSS------------------------------S-HHHHHHHHHHHHS--THHHHHSEEEEEEEETTEEEEEE-TTPPTTBTTTEEEE-SS-EEEE-SS-GGG--TT-EEE--SSB-----SGGGTT--B-TTS-B-SHHHHHHHHHHHHHHHHHHHHHTT-S---HHHHHHHHHHHHHHHHT---TT----HHHHHHHHHHHHTTTTTTS-GGGHHHHHHHHHHHHHHH-HHHHHHHHHHSS--HHHHHHHHHHHHHHHHH---

Radius of gyration: 30.18 Å; chains: 1; bounding box: 53×80×86 Å

pLDDT: mean 72.62, std 21.59, range [23.53, 92.06]